Protein AF-A0A6G3ME29-F1 (afdb_monomer_lite)

Structure (mmCIF, N/CA/C/O backbone):
data_AF-A0A6G3ME29-F1
#
_entry.id   AF-A0A6G3ME29-F1
#
loop_
_atom_site.group_PDB
_atom_site.id
_atom_site.type_symbol
_atom_site.label_atom_id
_atom_site.label_alt_id
_atom_site.label_comp_id
_atom_site.label_asym_id
_atom_site.label_entity_id
_atom_site.label_seq_id
_atom_site.pdbx_PDB_ins_code
_atom_site.Cartn_x
_atom_site.Cartn_y
_atom_site.Cartn_z
_atom_site.occupancy
_atom_site.B_iso_or_equiv
_atom_site.auth_seq_id
_atom_site.auth_comp_id
_atom_site.auth_asym_id
_atom_site.auth_atom_id
_atom_site.pdbx_PDB_model_num
ATOM 1 N N . MET A 1 1 ? -20.959 -15.772 4.592 1.00 49.22 1 MET A N 1
ATOM 2 C CA . MET A 1 1 ? -20.150 -15.735 5.838 1.00 49.22 1 MET A CA 1
ATOM 3 C C . MET A 1 1 ? -20.611 -16.891 6.716 1.00 49.22 1 MET A C 1
ATOM 5 O O . MET A 1 1 ? -21.810 -17.106 6.784 1.00 49.22 1 MET A O 1
ATOM 9 N N . THR A 1 2 ? -19.705 -17.669 7.314 1.00 49.19 2 THR A N 1
ATOM 10 C CA . THR A 1 2 ? -20.053 -18.781 8.225 1.00 49.19 2 THR A CA 1
ATOM 11 C C . THR A 1 2 ? -20.664 -18.259 9.533 1.00 49.19 2 THR A C 1
ATOM 13 O O . THR A 1 2 ? -20.376 -17.127 9.931 1.00 49.19 2 THR A O 1
ATOM 16 N N . GLY A 1 3 ? -21.471 -19.075 10.226 1.00 54.84 3 GLY A N 1
ATOM 17 C CA . GLY A 1 3 ? -22.147 -18.691 11.479 1.00 54.84 3 GLY A CA 1
ATOM 18 C C . GLY A 1 3 ? -21.203 -18.168 12.574 1.00 54.84 3 GLY A C 1
ATOM 19 O O . GLY A 1 3 ? -21.504 -17.166 13.216 1.00 54.84 3 GLY A O 1
ATOM 20 N N . SER A 1 4 ? -19.996 -18.733 12.690 1.00 62.75 4 SER A N 1
ATOM 21 C CA . SER A 1 4 ? -18.985 -18.303 13.672 1.00 62.75 4 SER A CA 1
ATOM 22 C C . SER A 1 4 ? -18.437 -16.889 13.437 1.00 62.75 4 SER A C 1
ATOM 24 O O . SER A 1 4 ? -18.085 -16.185 14.383 1.00 62.75 4 SER A O 1
ATOM 26 N N . LYS A 1 5 ? -18.380 -16.437 12.176 1.00 62.84 5 LYS A N 1
ATOM 27 C CA . LYS A 1 5 ? -17.872 -15.103 11.813 1.00 62.84 5 LYS A CA 1
ATOM 28 C C . LYS A 1 5 ? -18.912 -14.007 12.060 1.00 62.84 5 LYS A C 1
ATOM 30 O O . LYS A 1 5 ? -18.551 -12.850 12.242 1.00 62.84 5 LYS A O 1
ATOM 35 N N . LEU A 1 6 ? -20.197 -14.361 12.065 1.00 63.50 6 LEU A N 1
ATOM 36 C CA . LEU A 1 6 ? -21.293 -13.461 12.433 1.00 63.50 6 LEU A CA 1
ATOM 37 C C . LEU A 1 6 ? -21.358 -13.263 13.951 1.00 63.50 6 LEU A C 1
ATOM 39 O O . LEU A 1 6 ? -21.466 -12.127 14.413 1.00 63.50 6 LEU A O 1
ATOM 43 N N . GLU A 1 7 ? -21.196 -14.335 14.729 1.00 72.69 7 GLU A N 1
ATOM 44 C CA . GLU A 1 7 ? -21.148 -14.253 16.195 1.00 72.69 7 GLU A CA 1
ATOM 45 C C . GLU A 1 7 ? -20.002 -13.368 16.692 1.00 72.69 7 GLU A C 1
ATOM 47 O O . GLU A 1 7 ? -20.200 -12.544 17.586 1.00 72.69 7 GLU A O 1
ATOM 52 N N . SER A 1 8 ? -18.826 -13.447 16.059 1.00 76.50 8 SER A N 1
ATOM 53 C CA . SER A 1 8 ? -17.674 -12.619 16.434 1.00 76.50 8 SER A CA 1
ATOM 54 C C . SER A 1 8 ? -17.859 -11.120 16.182 1.00 76.50 8 SER A C 1
ATOM 56 O O . SER A 1 8 ? -17.037 -10.338 16.655 1.00 76.50 8 SER A O 1
ATOM 58 N N . LEU A 1 9 ? -18.888 -10.720 15.425 1.00 83.50 9 LEU A N 1
ATOM 59 C CA . LEU A 1 9 ? -19.208 -9.323 15.107 1.00 83.50 9 LEU A CA 1
ATOM 60 C C . LEU A 1 9 ? -20.378 -8.772 15.933 1.00 83.50 9 LEU A C 1
ATOM 62 O O . LEU A 1 9 ? -20.585 -7.557 15.971 1.00 83.50 9 LEU A O 1
ATOM 66 N N . LYS A 1 10 ? -21.134 -9.650 16.602 1.00 85.94 10 LYS A N 1
ATOM 67 C CA . LYS A 1 10 ? -22.372 -9.315 17.314 1.00 85.94 10 LYS A CA 1
ATOM 68 C C . LYS A 1 10 ? -22.234 -8.129 18.283 1.00 85.94 10 LYS A C 1
ATOM 70 O O . LYS A 1 10 ? -23.066 -7.229 18.183 1.00 85.94 10 LYS A O 1
ATOM 75 N N . PRO A 1 11 ? -21.197 -8.039 19.148 1.00 90.62 11 PRO A N 1
ATOM 76 C CA . PRO A 1 11 ? -21.087 -6.926 20.096 1.00 90.62 11 PRO A CA 1
ATOM 77 C C . PRO A 1 11 ? -21.041 -5.561 19.405 1.00 90.62 11 PRO A C 1
ATOM 79 O O . PRO A 1 11 ? -21.716 -4.621 19.819 1.00 90.62 11 PRO A O 1
ATOM 82 N N . LEU A 1 12 ? -20.261 -5.456 18.326 1.00 88.06 12 LEU A N 1
ATOM 83 C CA . LEU A 1 12 ? -20.126 -4.213 17.579 1.00 88.06 12 LEU A CA 1
ATOM 84 C C . LEU A 1 12 ? -21.411 -3.871 16.823 1.00 88.06 12 LEU A C 1
ATOM 86 O O . LEU A 1 12 ? -21.842 -2.719 16.857 1.00 88.06 12 LEU A O 1
ATOM 90 N N . TRP A 1 13 ? -22.055 -4.861 16.203 1.00 84.56 13 TRP A N 1
ATOM 91 C CA . TRP A 1 13 ? -23.316 -4.631 15.502 1.00 84.56 13 TRP A CA 1
ATOM 92 C C . TRP A 1 13 ? -24.418 -4.122 16.421 1.00 84.56 13 TRP A C 1
ATOM 94 O O . TRP A 1 13 ? -25.095 -3.154 16.081 1.00 84.56 13 TRP A O 1
ATOM 104 N N . GLU A 1 14 ? -24.565 -4.712 17.603 1.00 88.00 14 GLU A N 1
ATOM 105 C CA . GLU A 1 14 ? -25.545 -4.253 18.586 1.00 88.00 14 GLU A CA 1
ATOM 106 C C . GLU A 1 14 ? -25.271 -2.818 19.047 1.00 88.00 14 GLU A C 1
ATOM 108 O O . GLU A 1 14 ? -26.210 -2.032 19.181 1.00 88.00 14 GLU A O 1
ATOM 113 N N . ALA A 1 15 ? -24.002 -2.453 19.257 1.00 89.44 15 ALA A N 1
ATOM 114 C CA . ALA A 1 15 ? -23.626 -1.100 19.663 1.00 89.44 15 ALA A CA 1
ATOM 115 C C . ALA A 1 15 ? -23.944 -0.059 18.580 1.00 89.44 15 ALA A C 1
ATOM 117 O O . ALA A 1 15 ? -24.503 0.996 18.880 1.00 89.44 15 ALA A O 1
ATOM 118 N N . ILE A 1 16 ? -23.643 -0.376 17.320 1.00 84.75 16 ILE A N 1
ATOM 119 C CA . ILE A 1 16 ? -23.951 0.476 16.166 1.00 84.75 16 ILE A CA 1
ATOM 120 C C . ILE A 1 16 ? -25.463 0.635 15.992 1.00 84.75 16 ILE A C 1
ATOM 122 O O . ILE A 1 16 ? -25.945 1.756 15.850 1.00 84.75 16 ILE A O 1
ATOM 126 N N . LEU A 1 17 ? -26.219 -0.469 16.021 1.00 83.62 17 LEU A N 1
ATOM 127 C CA . LEU A 1 17 ? -27.679 -0.464 15.861 1.00 83.62 17 LEU A CA 1
ATOM 128 C C . LEU A 1 17 ? -28.366 0.388 16.930 1.00 83.62 17 LEU A C 1
ATOM 130 O O . LEU A 1 17 ? -29.290 1.143 16.634 1.00 83.62 17 LEU A O 1
ATOM 134 N N . LYS A 1 18 ? -27.875 0.302 18.168 1.00 88.12 18 LYS A N 1
ATOM 135 C CA . LYS A 1 18 ? -28.336 1.115 19.300 1.00 88.12 18 LYS A CA 1
ATOM 136 C C . LYS A 1 18 ? -27.797 2.549 19.277 1.00 88.12 18 LYS A C 1
ATOM 138 O O . LYS A 1 18 ? -28.093 3.307 20.195 1.00 88.12 18 LYS A O 1
ATOM 143 N N . LYS A 1 19 ? -27.012 2.924 18.259 1.00 86.06 19 LYS A N 1
ATOM 144 C CA . LYS A 1 19 ? -26.360 4.234 18.115 1.00 86.06 19 LYS A CA 1
ATOM 145 C C . LYS A 1 19 ? -25.555 4.633 19.354 1.00 86.06 19 LYS A C 1
ATOM 147 O O . LYS A 1 19 ? -25.536 5.801 19.735 1.00 86.06 19 LYS A O 1
ATOM 152 N N . ILE A 1 20 ? -24.899 3.662 19.994 1.00 88.50 20 ILE A N 1
ATOM 153 C CA . ILE A 1 20 ? -24.067 3.924 21.169 1.00 88.50 20 ILE A CA 1
ATOM 154 C C . ILE A 1 20 ? -22.871 4.777 20.718 1.00 88.50 20 ILE A C 1
ATOM 156 O O . ILE A 1 20 ? -22.108 4.328 19.852 1.00 88.50 20 ILE A O 1
ATOM 160 N N . PRO A 1 21 ? -22.675 5.981 21.288 1.00 88.38 21 PRO A N 1
ATOM 161 C CA . PRO A 1 21 ? -21.515 6.818 21.003 1.00 88.38 21 PRO A CA 1
ATOM 162 C C . PRO A 1 21 ? -20.199 6.062 21.212 1.00 88.38 21 PRO A C 1
ATOM 164 O O . PRO A 1 21 ? -20.079 5.280 22.155 1.00 88.38 21 PRO A O 1
ATOM 167 N N . PHE A 1 22 ? -19.189 6.325 20.372 1.00 89.81 22 PHE A N 1
ATOM 168 C CA . PHE A 1 22 ? -17.900 5.619 20.422 1.00 89.81 22 PHE A CA 1
ATOM 169 C C .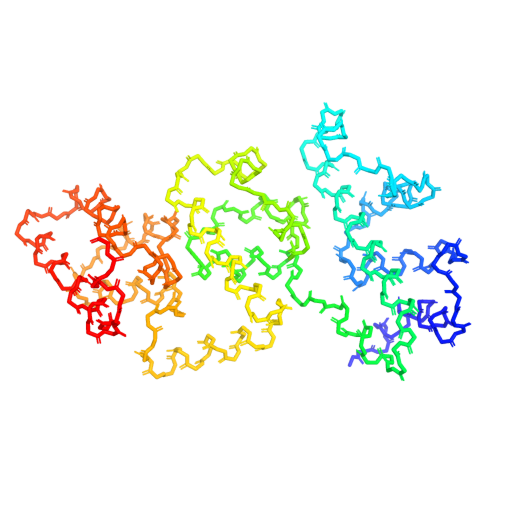 PHE A 1 22 ? -17.287 5.598 21.830 1.00 89.81 22 PHE A C 1
ATOM 171 O O . PHE A 1 22 ? -16.866 4.551 22.299 1.00 89.81 22 PHE A O 1
ATOM 178 N N . ASN A 1 23 ? -17.302 6.729 22.543 1.00 89.44 23 ASN A N 1
ATOM 179 C CA . ASN A 1 23 ? -16.751 6.857 23.898 1.00 89.44 23 ASN A CA 1
ATOM 180 C C . ASN A 1 23 ? -17.514 6.065 24.978 1.00 89.44 23 ASN A C 1
ATOM 182 O O . ASN A 1 23 ? -17.024 5.959 26.100 1.00 89.44 23 ASN A O 1
ATOM 186 N N . GLN A 1 24 ? -18.692 5.531 24.660 1.00 91.44 24 GLN A N 1
ATOM 187 C CA . GLN A 1 24 ? -19.518 4.708 25.546 1.00 91.44 24 GLN A CA 1
ATOM 188 C C . GLN A 1 24 ? -19.454 3.216 25.190 1.00 91.44 24 GLN A C 1
ATOM 190 O O . GLN A 1 24 ? -20.138 2.400 25.808 1.00 91.44 24 GLN A O 1
ATOM 195 N N . TRP A 1 25 ? -18.645 2.829 24.201 1.00 93.31 25 TRP A N 1
ATOM 196 C CA . TRP A 1 25 ? -18.451 1.425 23.862 1.00 93.31 25 TRP A CA 1
ATOM 197 C C . TRP A 1 25 ? -17.809 0.656 25.020 1.00 93.31 25 TRP A C 1
ATOM 199 O O . TRP A 1 25 ? -16.926 1.146 25.726 1.00 93.31 25 TRP A O 1
ATOM 209 N N . THR A 1 26 ? -18.249 -0.586 25.207 1.00 94.88 26 THR A N 1
ATOM 210 C CA . THR A 1 26 ? -17.652 -1.501 26.183 1.00 94.88 26 THR A CA 1
ATOM 211 C C . THR A 1 26 ? -16.337 -2.079 25.646 1.00 94.88 26 THR A C 1
ATOM 213 O O . THR A 1 26 ? -16.075 -2.066 24.441 1.00 94.88 26 THR A O 1
ATOM 216 N N . ASN A 1 27 ? -15.509 -2.667 26.521 1.00 93.94 27 ASN A N 1
ATOM 217 C CA . ASN A 1 27 ? -14.278 -3.347 26.087 1.00 93.94 27 ASN A CA 1
ATOM 218 C C . ASN A 1 27 ? -14.556 -4.438 25.037 1.00 93.94 27 ASN A C 1
ATOM 220 O O . ASN A 1 27 ? -13.773 -4.584 24.103 1.00 93.94 27 ASN A O 1
ATOM 224 N N . SER A 1 28 ? -15.663 -5.183 25.154 1.00 94.50 28 SER A N 1
ATOM 225 C CA . SER A 1 28 ? -16.014 -6.221 24.177 1.00 94.50 28 SER A CA 1
ATOM 226 C C . SER A 1 28 ? -16.298 -5.637 22.792 1.00 94.50 28 SER A C 1
ATOM 228 O O . SER A 1 28 ? -15.868 -6.208 21.791 1.00 94.50 28 SER A O 1
ATOM 230 N N . VAL A 1 29 ? -16.947 -4.472 22.728 1.00 93.94 29 VAL A N 1
ATOM 231 C CA . VAL A 1 29 ? -17.202 -3.744 21.479 1.00 93.94 29 VAL A CA 1
ATOM 232 C C . VAL A 1 29 ? -15.894 -3.233 20.871 1.00 93.94 29 VAL A C 1
ATOM 234 O O . VAL A 1 29 ? -15.636 -3.491 19.695 1.00 93.94 29 VAL A O 1
ATOM 237 N N . TYR A 1 30 ? -15.026 -2.590 21.662 1.00 94.25 30 TYR A N 1
ATOM 238 C CA . TYR A 1 30 ? -13.721 -2.127 21.172 1.00 94.25 30 TYR A CA 1
ATOM 239 C C . TYR A 1 30 ? -12.853 -3.277 20.652 1.00 94.25 30 TYR A C 1
ATOM 241 O O . TYR A 1 30 ? -12.287 -3.173 19.567 1.00 94.25 30 TYR A O 1
ATOM 249 N N . ILE A 1 31 ? -12.763 -4.388 21.390 1.00 94.44 31 ILE A N 1
ATOM 250 C CA . ILE A 1 31 ? -11.991 -5.570 20.976 1.00 94.44 31 ILE A CA 1
ATOM 251 C C . ILE A 1 31 ? -12.554 -6.142 19.673 1.00 94.44 31 ILE A C 1
ATOM 253 O O . ILE A 1 31 ? -11.793 -6.440 18.753 1.00 94.44 31 ILE A O 1
ATOM 257 N N . CYS A 1 32 ? -13.880 -6.259 19.572 1.00 92.19 32 CYS A N 1
ATOM 258 C CA . CYS A 1 32 ? -14.555 -6.718 18.362 1.00 92.19 32 CYS A CA 1
ATOM 259 C C . CYS A 1 32 ? -14.212 -5.833 17.153 1.00 92.19 32 CYS A C 1
ATOM 261 O O . CYS A 1 32 ? -13.873 -6.352 16.087 1.00 92.19 32 CYS A O 1
ATOM 263 N N . TRP A 1 33 ? -14.251 -4.511 17.318 1.00 91.31 33 TRP A N 1
ATOM 264 C CA . TRP A 1 33 ? -13.897 -3.548 16.277 1.00 91.31 33 TRP A CA 1
ATOM 265 C C . TRP A 1 33 ? -12.421 -3.640 15.862 1.00 91.31 33 TRP A C 1
ATOM 267 O O . TRP A 1 33 ? -12.118 -3.840 14.683 1.00 91.31 33 TRP A O 1
ATOM 277 N N . LEU A 1 34 ? -11.498 -3.573 16.826 1.00 92.81 34 LEU A N 1
ATOM 278 C CA . LEU A 1 34 ? -10.053 -3.630 16.579 1.00 92.81 34 LEU A CA 1
ATOM 279 C C . LEU A 1 34 ? -9.643 -4.928 15.874 1.00 92.81 34 LEU A C 1
ATOM 281 O O . LEU A 1 34 ? -8.862 -4.903 14.922 1.00 92.81 34 LEU A O 1
ATOM 285 N N . LYS A 1 35 ? -10.199 -6.062 16.305 1.00 91.69 35 LYS A N 1
ATOM 286 C CA . LYS A 1 35 ? -9.881 -7.375 15.738 1.00 91.69 35 LYS A CA 1
ATOM 287 C C . LYS A 1 35 ? -10.438 -7.546 14.328 1.00 91.69 35 LYS A C 1
ATOM 289 O O . LYS A 1 35 ? -9.721 -8.002 13.447 1.00 91.69 35 LYS A O 1
ATOM 294 N N . ASN A 1 36 ? -11.711 -7.222 14.112 1.00 86.62 36 ASN A N 1
ATOM 295 C CA . ASN A 1 36 ? -12.396 -7.623 12.881 1.00 86.62 36 ASN A CA 1
ATOM 296 C C . ASN A 1 36 ? -12.372 -6.561 11.776 1.00 86.62 36 ASN A C 1
ATOM 298 O O . ASN A 1 36 ? -12.449 -6.924 10.606 1.00 86.62 36 ASN A O 1
ATOM 302 N N . PHE A 1 37 ? -12.267 -5.278 12.127 1.00 85.31 37 PHE A N 1
ATOM 303 C CA . PHE A 1 37 ? -12.311 -4.178 11.156 1.00 85.31 37 PHE A CA 1
ATOM 304 C C . PHE A 1 37 ? -10.947 -3.522 10.970 1.00 85.31 37 PHE A C 1
ATOM 306 O O . PHE A 1 37 ? -10.561 -3.188 9.856 1.00 85.31 37 PHE A O 1
ATOM 313 N N . ILE A 1 38 ? -10.181 -3.365 12.051 1.00 90.00 38 ILE A N 1
ATOM 314 C CA . ILE A 1 38 ? -8.828 -2.786 11.978 1.00 90.00 38 ILE A CA 1
ATOM 315 C C . ILE A 1 38 ? -7.769 -3.864 11.690 1.00 90.00 38 ILE A C 1
ATOM 317 O O . ILE A 1 38 ? -6.671 -3.560 11.203 1.00 90.00 38 ILE A O 1
ATOM 321 N N . LEU A 1 39 ? -8.143 -5.129 11.920 1.00 91.81 39 LEU A N 1
ATOM 322 C CA . LEU A 1 39 ? -7.314 -6.321 11.762 1.00 91.81 39 LEU A CA 1
ATOM 323 C C . LEU A 1 39 ? -6.068 -6.268 12.645 1.00 91.81 39 LEU A C 1
ATOM 325 O O . LEU A 1 39 ? -4.962 -6.567 12.200 1.00 91.81 39 LEU A O 1
ATOM 329 N N . PHE A 1 40 ? -6.230 -5.840 13.896 1.00 93.25 40 PHE A N 1
ATOM 330 C CA . PHE A 1 40 ? -5.151 -5.949 14.866 1.00 93.25 40 PHE A CA 1
ATOM 331 C C . PHE A 1 40 ? -4.982 -7.381 15.358 1.00 93.25 40 PHE A C 1
ATOM 333 O O . PHE A 1 40 ? -5.973 -8.027 15.718 1.00 93.25 40 PHE A O 1
ATOM 340 N N . PRO A 1 41 ? -3.732 -7.871 15.404 1.00 94.00 41 PRO A N 1
ATOM 341 C CA . PRO A 1 41 ? -3.455 -9.161 15.993 1.00 94.00 41 PRO A CA 1
ATOM 342 C C . PRO A 1 41 ? -3.625 -9.074 17.524 1.00 94.00 41 PRO A C 1
ATOM 344 O O . PRO A 1 41 ? -3.492 -7.980 18.094 1.00 94.00 41 PRO A O 1
ATOM 347 N N . PRO A 1 42 ? -3.960 -10.187 18.205 1.00 94.69 42 PRO A N 1
ATOM 348 C CA . PRO A 1 42 ? -4.324 -10.185 19.624 1.00 94.69 42 PRO A CA 1
ATOM 349 C C . PRO A 1 42 ? -3.306 -9.500 20.539 1.00 94.69 42 PRO A C 1
ATOM 351 O O . PRO A 1 42 ? -3.698 -8.812 21.478 1.00 94.69 42 PRO A O 1
ATOM 354 N N . GLU A 1 43 ? -2.017 -9.628 20.240 1.00 94.12 43 GLU A N 1
ATOM 355 C CA . GLU A 1 43 ? -0.915 -9.056 21.010 1.00 94.12 43 GLU A CA 1
ATOM 356 C C . GLU A 1 43 ? -0.831 -7.521 20.950 1.00 94.12 43 GLU A C 1
ATOM 358 O O . GLU A 1 43 ? -0.232 -6.916 21.832 1.00 94.12 43 GLU A O 1
ATOM 363 N N . VAL A 1 44 ? -1.449 -6.874 19.955 1.00 94.19 44 VAL A N 1
ATOM 364 C CA . VAL A 1 44 ? -1.472 -5.401 19.810 1.00 94.19 44 VAL A CA 1
ATOM 365 C C . VAL A 1 44 ? -2.736 -4.784 20.428 1.00 94.19 44 VAL A C 1
ATOM 367 O O . VAL A 1 44 ? -2.776 -3.589 20.722 1.00 94.19 44 VAL A O 1
ATOM 370 N N . ILE A 1 45 ? -3.786 -5.583 20.651 1.00 95.62 45 ILE A N 1
ATOM 371 C CA . ILE A 1 45 ? -5.082 -5.097 21.150 1.00 95.62 45 ILE A CA 1
ATOM 372 C C . ILE A 1 45 ? -4.982 -4.410 22.528 1.00 95.62 45 ILE A C 1
ATOM 374 O O . ILE A 1 45 ? -5.599 -3.352 22.672 1.00 95.62 45 ILE A O 1
ATOM 378 N N . PRO A 1 46 ? -4.241 -4.925 23.532 1.00 94.62 46 PRO A N 1
ATOM 379 C CA . PRO A 1 46 ? -4.128 -4.264 24.835 1.00 94.62 46 PRO A CA 1
ATOM 380 C C . PRO A 1 46 ? -3.600 -2.826 24.743 1.00 94.62 46 PRO A C 1
ATOM 382 O O . PRO A 1 46 ? -4.235 -1.909 25.268 1.00 94.62 46 PRO A O 1
ATOM 385 N N . ASP A 1 47 ? -2.516 -2.613 23.992 1.00 89.88 47 ASP A N 1
ATOM 386 C CA . ASP A 1 47 ? -1.926 -1.287 23.767 1.00 89.88 47 ASP A CA 1
ATOM 387 C C . ASP A 1 47 ? -2.903 -0.358 23.031 1.00 89.88 47 ASP A C 1
ATOM 389 O O . ASP A 1 47 ? -3.036 0.824 23.358 1.00 89.88 47 ASP A O 1
ATOM 393 N N . ALA A 1 48 ? -3.632 -0.889 22.045 1.00 92.12 48 ALA A N 1
ATOM 394 C CA . ALA A 1 48 ? -4.650 -0.134 21.323 1.00 92.12 48 ALA A CA 1
ATOM 395 C C . ALA A 1 48 ? -5.798 0.316 22.242 1.00 92.12 48 ALA A C 1
ATOM 397 O O . ALA A 1 48 ? -6.247 1.461 22.154 1.00 92.12 48 ALA A O 1
ATOM 398 N N . LEU A 1 49 ? -6.250 -0.548 23.156 1.00 93.50 49 LEU A N 1
ATOM 399 C CA . LEU A 1 49 ? -7.266 -0.201 24.151 1.00 93.50 49 LEU A CA 1
ATOM 400 C C . LEU A 1 49 ? -6.772 0.871 25.123 1.00 93.50 49 LEU A C 1
ATOM 402 O O . LEU A 1 49 ? -7.546 1.758 25.483 1.00 93.50 49 LEU A O 1
ATOM 406 N N . GLU A 1 50 ? -5.508 0.819 25.544 1.00 89.56 50 GLU A N 1
ATOM 407 C CA . GLU A 1 50 ? -4.914 1.856 26.393 1.00 89.56 50 GLU A CA 1
ATOM 408 C C . GLU A 1 50 ? -4.918 3.220 25.685 1.00 89.56 50 GLU A C 1
ATOM 410 O O . GLU A 1 50 ? -5.323 4.226 26.272 1.00 89.56 50 GLU A O 1
ATOM 415 N N . ILE A 1 51 ? -4.555 3.259 24.399 1.00 88.31 51 ILE A N 1
ATOM 416 C CA . ILE A 1 51 ? -4.590 4.483 23.581 1.00 88.31 51 ILE A CA 1
ATOM 417 C C . ILE A 1 51 ? -6.016 5.041 23.480 1.00 88.31 51 ILE A C 1
ATOM 419 O O . ILE A 1 51 ? -6.215 6.249 23.636 1.00 88.31 51 ILE A O 1
ATOM 423 N N . ILE A 1 52 ? -7.010 4.177 23.247 1.00 89.94 52 ILE A N 1
ATOM 424 C CA . ILE A 1 52 ? -8.424 4.575 23.175 1.00 89.94 52 ILE A CA 1
ATOM 425 C C . ILE A 1 52 ? -8.887 5.153 24.518 1.00 89.94 52 ILE A C 1
ATOM 427 O O . ILE A 1 52 ? -9.443 6.249 24.549 1.00 89.94 52 ILE A O 1
ATOM 431 N N . LYS A 1 53 ? -8.617 4.461 25.633 1.00 86.12 53 LYS A N 1
ATOM 432 C CA . LYS A 1 53 ? -9.040 4.872 26.985 1.00 86.12 53 LYS A CA 1
ATOM 433 C C . LYS A 1 53 ? -8.393 6.174 27.439 1.00 86.12 53 LYS A C 1
ATOM 435 O O . LYS A 1 53 ? -9.047 7.001 28.063 1.00 86.12 53 LYS A O 1
ATOM 440 N N . THR A 1 54 ? -7.117 6.366 27.117 1.00 79.44 54 THR A N 1
ATOM 441 C CA . THR A 1 54 ? -6.367 7.572 27.496 1.00 79.44 54 THR A CA 1
ATOM 442 C C . THR A 1 54 ? -6.626 8.760 26.564 1.00 79.44 54 THR A C 1
ATOM 444 O O . THR A 1 54 ? -6.040 9.821 26.771 1.00 79.44 54 THR A O 1
ATOM 447 N N . MET A 1 55 ? -7.498 8.592 25.554 1.00 63.38 55 MET A N 1
ATOM 448 C CA . MET A 1 55 ? -7.988 9.596 24.597 1.00 63.38 55 MET A CA 1
ATOM 449 C C . MET A 1 55 ? -6.986 10.711 24.274 1.00 63.38 55 MET A C 1
ATOM 451 O O . MET A 1 55 ? -7.278 11.904 24.349 1.00 63.38 55 MET A O 1
ATOM 455 N N . LYS A 1 56 ? -5.800 10.312 23.812 1.00 61.91 56 LYS A N 1
ATOM 456 C CA . LYS A 1 56 ? -4.823 11.242 23.238 1.00 61.91 56 LYS A CA 1
ATOM 457 C C . LYS A 1 56 ? -5.055 11.527 21.753 1.00 61.91 56 LYS A C 1
ATOM 459 O O . LYS A 1 56 ? -4.193 12.142 21.153 1.00 61.91 56 LYS A O 1
ATOM 464 N N . TYR A 1 57 ? -6.163 11.120 21.119 1.00 65.38 57 TYR A N 1
ATOM 465 C CA . TYR A 1 57 ? -6.302 11.295 19.660 1.00 65.38 57 TYR A CA 1
ATOM 466 C C . TYR A 1 57 ? -6.479 12.765 19.234 1.00 65.38 57 TYR A C 1
ATOM 468 O O . TYR A 1 57 ? -5.902 13.168 18.229 1.00 65.38 57 TYR A O 1
ATOM 476 N N . LYS A 1 58 ? -7.197 13.598 20.012 1.00 59.69 58 LYS A N 1
ATOM 477 C CA . LYS A 1 58 ? -7.340 15.045 19.726 1.00 59.69 58 LYS A CA 1
ATOM 478 C C . LYS A 1 58 ? -6.035 15.826 19.917 1.00 59.69 58 LYS A C 1
ATOM 480 O O . LYS A 1 58 ? -5.852 16.873 19.312 1.00 59.69 58 LYS A O 1
ATOM 485 N N . SER A 1 59 ? -5.140 15.322 20.764 1.00 61.34 59 SER A N 1
ATOM 486 C CA . SER A 1 59 ? -3.846 15.931 21.089 1.00 61.34 59 SER A CA 1
ATOM 487 C C . SER A 1 59 ? -2.657 15.139 20.534 1.00 61.34 59 SER A C 1
ATOM 489 O O . SER A 1 59 ? -1.509 15.435 20.880 1.00 61.34 59 SER A O 1
ATOM 491 N N . PHE A 1 60 ? -2.904 14.139 19.675 1.00 63.06 60 PHE A N 1
ATOM 492 C CA . PHE A 1 60 ? -1.854 13.257 19.183 1.00 63.06 60 PHE A CA 1
ATOM 493 C C . PHE A 1 60 ? -0.948 14.027 18.240 1.00 63.06 60 PHE A C 1
ATOM 495 O O . PHE A 1 60 ? -1.295 14.342 17.103 1.00 63.06 60 PHE A O 1
ATOM 502 N N . ASN A 1 61 ? 0.250 14.321 18.721 1.00 66.06 61 ASN A N 1
ATOM 503 C CA . ASN A 1 61 ? 1.279 14.925 17.909 1.00 66.06 61 ASN A CA 1
ATOM 504 C C . ASN A 1 61 ? 2.221 13.822 17.431 1.00 66.06 61 ASN A C 1
ATOM 506 O O . ASN A 1 61 ? 3.042 13.338 18.216 1.00 66.06 61 ASN A O 1
ATOM 510 N N . MET A 1 62 ? 2.123 13.477 16.140 1.00 63.91 62 MET A N 1
ATOM 511 C CA . MET A 1 62 ? 3.009 12.500 15.502 1.00 63.91 62 MET A CA 1
ATOM 512 C C . MET A 1 62 ? 4.475 12.779 15.860 1.00 63.91 62 MET A C 1
ATOM 514 O O . MET A 1 62 ? 5.130 11.955 16.481 1.00 63.91 62 MET A O 1
ATOM 518 N N . LYS A 1 63 ? 4.991 13.986 15.616 1.00 65.81 63 LYS A N 1
ATOM 519 C CA . LYS A 1 63 ? 6.411 14.306 15.859 1.00 65.81 63 LYS A CA 1
ATOM 520 C C . LYS A 1 63 ? 6.870 14.086 17.312 1.00 65.81 63 LYS A C 1
ATOM 522 O O . LYS A 1 63 ? 8.046 13.793 17.528 1.00 65.81 63 LYS A O 1
ATOM 527 N N . LYS A 1 64 ? 5.987 14.232 18.308 1.00 67.06 64 LYS A N 1
ATOM 528 C CA . LYS A 1 64 ? 6.312 14.024 19.734 1.00 67.06 64 LYS A CA 1
ATOM 529 C C . LYS A 1 64 ? 6.239 12.553 20.144 1.00 67.06 64 LYS A C 1
ATOM 531 O O . LYS A 1 64 ? 7.155 12.060 20.802 1.00 67.06 64 LYS A O 1
ATOM 536 N N . GLU A 1 65 ? 5.177 11.852 19.764 1.00 63.44 65 GLU A N 1
ATOM 537 C CA . GLU A 1 65 ? 4.965 10.445 20.136 1.00 63.44 65 GLU A CA 1
ATOM 538 C C . GLU A 1 65 ? 5.912 9.507 19.361 1.00 63.44 65 GLU A C 1
ATOM 540 O O . GLU A 1 65 ? 6.402 8.512 19.902 1.00 63.44 65 GLU A O 1
ATOM 545 N N . PHE A 1 66 ? 6.310 9.905 18.147 1.00 64.62 66 PHE A N 1
ATOM 546 C CA . PHE A 1 66 ? 7.316 9.221 17.332 1.00 64.62 66 PHE A CA 1
ATOM 547 C C . PHE A 1 66 ? 8.764 9.333 17.847 1.00 64.62 66 PHE A C 1
ATOM 549 O O . PHE A 1 66 ? 9.680 8.765 17.260 1.00 64.62 66 PHE A O 1
ATOM 556 N N . LYS A 1 67 ? 9.024 10.036 18.952 1.00 63.56 67 LYS A N 1
ATOM 557 C CA . LYS A 1 67 ? 10.367 10.055 19.563 1.00 63.56 67 LYS A CA 1
ATOM 558 C C . LYS A 1 67 ? 10.515 9.109 20.754 1.00 63.56 67 LYS A C 1
ATOM 560 O O . LYS A 1 67 ? 11.639 8.798 21.125 1.00 63.56 67 LYS A O 1
ATOM 565 N N . LYS A 1 68 ? 9.413 8.653 21.360 1.00 69.81 68 LYS A N 1
ATOM 566 C CA . LYS A 1 68 ? 9.436 7.968 22.669 1.00 69.81 68 LYS A CA 1
ATOM 567 C C . LYS A 1 68 ? 9.300 6.445 22.606 1.00 69.81 68 LYS A C 1
ATOM 569 O O . LYS A 1 68 ? 9.659 5.765 23.558 1.00 69.81 68 LYS A O 1
ATOM 574 N N . ARG A 1 69 ? 8.755 5.903 21.515 1.00 75.69 69 ARG A N 1
ATOM 575 C CA . ARG A 1 69 ? 8.474 4.462 21.346 1.00 75.69 69 ARG A CA 1
ATOM 576 C C . ARG A 1 69 ? 9.410 3.825 20.310 1.00 75.69 69 ARG A C 1
ATOM 578 O O . ARG A 1 69 ? 10.108 4.538 19.602 1.00 75.69 69 ARG A O 1
ATOM 585 N N . LYS A 1 70 ? 9.414 2.496 20.158 1.00 85.00 70 LYS A N 1
ATOM 586 C CA . LYS A 1 70 ? 10.030 1.843 18.980 1.00 85.00 70 LYS A CA 1
ATOM 587 C C . LYS A 1 70 ? 9.239 2.199 17.712 1.00 85.00 70 LYS A C 1
ATOM 589 O O . LYS A 1 70 ? 8.020 2.308 17.794 1.00 85.00 70 LYS A O 1
ATOM 594 N N . LYS A 1 71 ? 9.897 2.311 16.546 1.00 84.69 71 LYS A N 1
ATOM 595 C CA . LYS A 1 71 ? 9.258 2.691 15.260 1.00 84.69 71 LYS A CA 1
ATOM 596 C C . LYS A 1 71 ? 7.972 1.911 14.962 1.00 84.69 71 LYS A C 1
ATOM 598 O O . LYS A 1 71 ? 6.948 2.520 14.674 1.00 84.69 71 LYS A O 1
ATOM 603 N N . ARG A 1 72 ? 8.006 0.581 15.120 1.00 88.38 72 ARG A N 1
ATOM 604 C CA . ARG A 1 72 ? 6.832 -0.299 14.985 1.00 88.38 72 ARG A CA 1
ATOM 605 C C . ARG A 1 72 ? 5.653 0.193 15.829 1.00 88.38 72 ARG A C 1
ATOM 607 O O . ARG A 1 72 ? 4.581 0.457 15.301 1.00 88.38 72 ARG A O 1
ATOM 614 N N . ASN A 1 73 ? 5.880 0.393 17.123 1.00 87.00 73 ASN A N 1
ATOM 615 C CA . ASN A 1 73 ? 4.843 0.802 18.068 1.00 87.00 73 ASN A CA 1
ATOM 616 C C . ASN A 1 73 ? 4.306 2.207 17.752 1.00 87.00 73 ASN A C 1
ATOM 618 O O . ASN A 1 73 ? 3.144 2.491 18.028 1.00 87.00 73 ASN A O 1
ATOM 622 N N . GLN A 1 74 ? 5.120 3.093 17.169 1.00 88.06 74 GLN A N 1
ATOM 623 C CA . GLN A 1 74 ? 4.6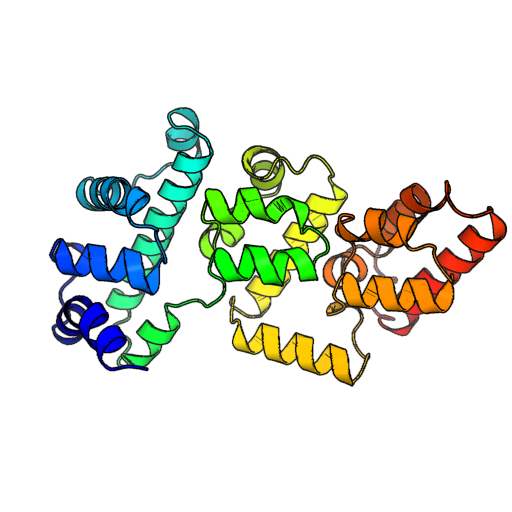82 4.428 16.746 1.00 88.06 74 GLN A CA 1
ATOM 624 C C . GLN A 1 74 ? 3.676 4.343 15.594 1.00 88.06 74 GLN A C 1
ATOM 626 O O . GLN A 1 74 ? 2.607 4.944 15.675 1.00 88.06 74 GLN A O 1
ATOM 631 N N . ILE A 1 75 ? 3.979 3.538 14.571 1.00 91.31 75 ILE A N 1
ATOM 632 C CA . ILE A 1 75 ? 3.081 3.314 13.430 1.00 91.31 75 ILE A CA 1
ATOM 633 C C . ILE A 1 75 ? 1.802 2.593 13.862 1.00 91.31 75 ILE A C 1
ATOM 635 O O . ILE A 1 75 ? 0.707 3.006 13.491 1.00 91.31 75 ILE A O 1
ATOM 639 N N . GLN A 1 76 ? 1.909 1.582 14.723 1.00 91.88 76 GLN A N 1
ATOM 640 C CA . GLN A 1 76 ? 0.735 0.896 15.268 1.00 91.88 76 GLN A CA 1
ATOM 641 C C . GLN A 1 76 ? -0.146 1.843 16.102 1.00 91.88 76 GLN A C 1
ATOM 643 O O . GLN A 1 76 ? -1.370 1.798 15.993 1.00 91.88 76 GLN A O 1
ATOM 648 N N . SER A 1 77 ? 0.462 2.759 16.868 1.00 89.50 77 SER A N 1
ATOM 649 C CA . SER A 1 77 ? -0.274 3.803 17.599 1.00 89.50 77 SER A CA 1
ATOM 650 C C . SER A 1 77 ? -0.994 4.756 16.642 1.00 89.50 77 SER A C 1
ATOM 652 O O . SER A 1 77 ? -2.164 5.072 16.855 1.00 89.50 77 SER A O 1
ATOM 654 N N . LEU A 1 78 ? -0.324 5.177 15.562 1.00 89.31 78 LEU A N 1
ATOM 655 C CA . LEU A 1 78 ? -0.923 6.011 14.520 1.00 89.31 78 LEU A CA 1
ATOM 656 C C . LEU A 1 78 ? -2.130 5.319 13.877 1.00 89.31 78 LEU A C 1
ATOM 658 O O . LEU A 1 78 ? -3.174 5.951 13.724 1.00 89.31 78 LEU A O 1
ATOM 662 N N . LYS A 1 79 ? -2.026 4.022 13.566 1.00 92.44 79 LYS A N 1
ATOM 663 C CA . LYS A 1 79 ? -3.146 3.247 13.021 1.00 92.44 79 LYS A CA 1
ATOM 664 C C . LYS A 1 79 ? -4.375 3.295 13.919 1.00 92.44 79 LYS A C 1
ATOM 666 O O . LYS A 1 79 ? -5.468 3.532 13.415 1.00 92.44 79 LYS A O 1
ATOM 671 N N . VAL A 1 80 ? -4.203 3.112 15.235 1.00 91.31 80 VAL A N 1
ATOM 672 C CA . VAL A 1 80 ? -5.318 3.201 16.199 1.00 91.31 80 VAL A CA 1
ATOM 673 C C . VAL A 1 80 ? -5.991 4.564 16.082 1.00 91.31 80 VAL A C 1
ATOM 675 O O . VAL A 1 80 ? -7.207 4.661 16.007 1.00 91.31 80 VAL A O 1
ATOM 678 N N . ILE A 1 81 ? -5.195 5.625 16.039 1.00 89.88 81 ILE A N 1
ATOM 679 C CA . ILE A 1 81 ? -5.678 7.005 16.103 1.00 89.88 81 ILE A CA 1
ATOM 680 C C . ILE A 1 81 ? -6.415 7.404 14.831 1.00 89.88 81 ILE A C 1
ATOM 682 O O . ILE A 1 81 ? -7.488 8.001 14.910 1.00 89.88 81 ILE A O 1
ATOM 686 N N . LEU A 1 82 ? -5.882 7.028 13.670 1.00 89.38 82 LEU A N 1
ATOM 687 C CA . LEU A 1 82 ? -6.550 7.253 12.392 1.00 89.38 82 LEU A CA 1
ATOM 688 C C . LEU A 1 82 ? -7.835 6.427 12.284 1.00 89.38 82 LEU A C 1
ATOM 690 O O . LEU A 1 82 ? -8.849 6.946 11.829 1.00 89.38 82 LEU A O 1
ATOM 694 N N . ALA A 1 83 ? -7.824 5.182 12.766 1.00 90.00 83 ALA A N 1
ATOM 695 C CA . ALA A 1 83 ? -9.018 4.346 12.827 1.00 90.00 83 ALA A CA 1
ATOM 696 C C . ALA A 1 83 ? -10.097 4.932 13.754 1.00 90.00 83 ALA A C 1
ATOM 698 O O . ALA A 1 83 ? -11.273 4.923 13.402 1.00 90.00 83 ALA A O 1
ATOM 699 N N . VAL A 1 84 ? -9.709 5.465 14.919 1.00 89.75 84 VAL A N 1
ATOM 700 C CA . VAL A 1 84 ? -10.625 6.133 15.860 1.00 89.75 84 VAL A CA 1
ATOM 701 C C . VAL A 1 84 ? -11.238 7.381 15.229 1.00 89.75 84 VAL A C 1
ATOM 703 O O . VAL A 1 84 ? -12.442 7.591 15.345 1.00 89.75 84 VAL A O 1
ATOM 706 N N . LYS A 1 85 ? -10.430 8.199 14.542 1.00 86.56 85 LYS A N 1
ATOM 707 C CA . LYS A 1 85 ? -10.933 9.370 13.817 1.00 86.56 85 LYS A CA 1
ATOM 708 C C . LYS A 1 85 ? -11.973 8.952 12.776 1.00 86.56 85 LYS A C 1
ATOM 710 O O . LYS A 1 85 ? -13.084 9.466 12.790 1.00 86.56 85 LYS A O 1
ATOM 715 N N . GLU A 1 86 ? -11.632 7.966 11.952 1.00 86.12 86 GLU A N 1
ATOM 716 C CA . GLU A 1 86 ? -12.515 7.453 10.907 1.00 86.12 86 GLU A CA 1
ATOM 717 C C . GLU A 1 86 ? -13.845 6.943 11.485 1.00 86.12 86 GLU A C 1
ATOM 719 O O . GLU A 1 86 ? -14.904 7.404 11.067 1.00 86.12 86 GLU A O 1
ATOM 724 N N . ILE A 1 87 ? -13.835 6.058 12.489 1.00 85.69 87 ILE A N 1
ATOM 725 C CA . ILE A 1 87 ? -15.090 5.520 13.045 1.00 85.69 87 ILE A CA 1
ATOM 726 C C . ILE A 1 87 ? -15.953 6.606 13.703 1.00 85.69 87 ILE A C 1
ATOM 728 O O . ILE A 1 87 ? -17.174 6.556 13.580 1.00 85.69 87 ILE A O 1
ATOM 732 N N . ILE A 1 88 ? -15.356 7.603 14.364 1.00 85.62 88 ILE A N 1
ATOM 733 C CA . ILE A 1 88 ? -16.104 8.724 14.953 1.00 85.62 88 ILE A CA 1
ATOM 734 C C . ILE A 1 88 ? -16.766 9.560 13.858 1.00 85.62 88 ILE A C 1
ATOM 736 O O . ILE A 1 88 ? -17.962 9.838 13.962 1.00 85.62 88 ILE A O 1
ATOM 740 N N . ASP A 1 89 ? -16.021 9.915 12.809 1.00 81.94 89 ASP A N 1
ATOM 741 C CA . ASP A 1 89 ? -16.542 10.683 11.674 1.00 81.94 89 ASP A CA 1
ATOM 742 C C . ASP A 1 89 ? -17.708 9.924 11.009 1.00 81.94 89 ASP A C 1
ATOM 744 O O . ASP A 1 89 ? -18.765 10.495 10.737 1.00 81.94 89 ASP A O 1
ATOM 748 N N . HIS A 1 90 ? -17.581 8.604 10.845 1.00 79.00 90 HIS A N 1
ATOM 749 C CA . HIS A 1 90 ? -18.645 7.765 10.290 1.00 79.00 90 HIS A CA 1
ATOM 750 C C . HIS A 1 90 ? -19.885 7.651 11.186 1.00 79.00 90 HIS A C 1
ATOM 752 O O . HIS A 1 90 ? -21.006 7.694 10.675 1.00 79.00 90 HIS A O 1
ATOM 758 N N . LEU A 1 91 ? -19.714 7.518 12.505 1.00 80.62 91 LEU A N 1
ATOM 759 C CA . LEU A 1 91 ? -20.836 7.490 13.451 1.00 80.62 91 LEU A CA 1
ATOM 760 C C . LEU A 1 91 ? -21.555 8.847 13.514 1.00 80.62 91 LEU A C 1
ATOM 762 O O . LEU A 1 91 ? -22.776 8.880 13.655 1.00 80.62 91 LEU A O 1
ATOM 766 N N . ALA A 1 92 ? -20.825 9.959 13.372 1.00 77.50 92 ALA A N 1
ATOM 767 C CA . ALA A 1 92 ? -21.388 11.310 13.377 1.00 77.50 92 ALA A CA 1
ATOM 768 C C . ALA A 1 92 ? -22.249 11.601 12.138 1.00 77.50 92 ALA A C 1
ATOM 770 O O . ALA A 1 92 ? -23.278 12.267 12.245 1.00 77.50 92 ALA A O 1
ATOM 771 N N . LEU A 1 93 ? -21.870 11.064 10.975 1.00 72.50 93 LEU A N 1
ATOM 772 C CA . LEU A 1 93 ? -22.610 11.245 9.722 1.00 72.50 93 LEU A CA 1
ATOM 773 C C . LEU A 1 93 ? -23.967 10.516 9.689 1.00 72.50 93 LEU A C 1
ATOM 775 O O . LEU A 1 93 ? -24.689 10.654 8.704 1.00 72.50 93 LEU A O 1
ATOM 779 N N . ASN A 1 94 ? -24.339 9.762 10.740 1.00 63.19 94 ASN A N 1
ATOM 780 C CA . ASN A 1 94 ? -25.632 9.069 10.861 1.00 63.19 94 ASN A CA 1
ATOM 781 C C . ASN A 1 94 ? -25.999 8.266 9.596 1.00 63.19 94 ASN A C 1
ATOM 783 O O . ASN A 1 94 ? -27.172 8.166 9.229 1.00 63.19 94 ASN A O 1
ATOM 787 N N . LEU A 1 95 ? -24.994 7.720 8.899 1.00 57.38 95 LEU A N 1
ATOM 788 C CA . LEU A 1 95 ? -25.189 7.057 7.614 1.00 57.38 95 LEU A CA 1
ATOM 789 C C . LEU A 1 95 ? -26.158 5.891 7.817 1.00 57.38 95 LEU A C 1
ATOM 791 O O . LEU A 1 95 ? -25.822 4.888 8.440 1.00 57.38 95 LEU A O 1
ATOM 795 N N . ALA A 1 96 ? -27.372 6.041 7.286 1.00 50.31 96 ALA A N 1
ATOM 796 C CA . ALA A 1 96 ? -28.523 5.163 7.490 1.00 50.31 96 ALA A CA 1
ATOM 797 C C . ALA A 1 96 ? -28.349 3.730 6.940 1.00 50.31 96 ALA A C 1
ATOM 799 O O . ALA A 1 96 ? -29.319 2.984 6.836 1.00 50.31 96 ALA A O 1
ATOM 800 N N . LYS A 1 97 ? -27.129 3.327 6.576 1.00 54.16 97 LYS A N 1
ATOM 801 C CA . LYS A 1 97 ? -26.816 2.011 6.031 1.00 54.16 97 LYS A CA 1
ATOM 802 C C . LYS A 1 97 ? -25.681 1.379 6.823 1.00 54.16 97 LYS A C 1
ATOM 804 O O . LYS A 1 97 ? -24.527 1.780 6.712 1.00 54.16 97 LYS A O 1
ATOM 809 N N . ILE A 1 98 ? -26.034 0.340 7.572 1.00 51.31 98 ILE A N 1
ATOM 810 C CA . ILE A 1 98 ? -25.124 -0.631 8.197 1.00 51.31 98 ILE A CA 1
ATOM 811 C C . ILE A 1 98 ? -24.117 -1.173 7.166 1.00 51.31 98 ILE A C 1
ATOM 813 O O . ILE A 1 98 ? -22.956 -1.402 7.503 1.00 51.31 98 ILE A O 1
ATOM 817 N N . ASP A 1 99 ? -24.524 -1.261 5.894 1.00 53.03 99 ASP A N 1
ATOM 818 C CA . ASP A 1 99 ? -23.660 -1.625 4.768 1.00 53.03 99 ASP A CA 1
ATOM 819 C C . ASP A 1 99 ? -22.412 -0.736 4.685 1.00 53.03 99 ASP A C 1
ATOM 821 O O . ASP A 1 99 ? -21.315 -1.251 4.480 1.00 53.03 99 ASP A O 1
ATOM 825 N N . ASN A 1 100 ? -22.521 0.572 4.960 1.00 54.25 100 ASN A N 1
ATOM 826 C CA . ASN A 1 100 ? -21.380 1.498 4.938 1.00 54.25 100 ASN A CA 1
ATOM 827 C C . ASN A 1 100 ? -20.340 1.191 6.026 1.00 54.25 100 ASN A C 1
ATOM 829 O O . ASN A 1 100 ? -19.169 1.525 5.869 1.00 54.25 100 ASN A O 1
ATOM 833 N N . ILE A 1 101 ? -20.731 0.512 7.106 1.00 52.81 101 ILE A N 1
ATOM 834 C CA . ILE A 1 101 ? -19.794 0.037 8.129 1.00 52.81 101 ILE A CA 1
ATOM 835 C C . ILE A 1 101 ? -19.142 -1.288 7.707 1.00 52.81 101 ILE A C 1
ATOM 837 O O . ILE A 1 101 ? -18.007 -1.560 8.083 1.00 52.81 101 ILE A O 1
ATOM 841 N N . MET A 1 102 ? -19.769 -2.094 6.847 1.00 51.19 102 MET A N 1
ATOM 842 C CA . MET A 1 102 ? -19.023 -3.141 6.133 1.00 51.19 102 MET A CA 1
ATOM 843 C C . MET A 1 102 ? -18.049 -2.535 5.106 1.00 51.19 102 MET A C 1
ATOM 845 O O . MET A 1 102 ? -16.956 -3.074 4.953 1.00 51.19 102 MET A O 1
ATOM 849 N N . TYR A 1 103 ? -18.370 -1.387 4.493 1.00 51.53 103 TYR A N 1
ATOM 850 C CA . TYR A 1 103 ? -17.430 -0.596 3.673 1.00 51.53 103 TYR A CA 1
ATOM 851 C C . TYR A 1 103 ? -16.320 0.102 4.489 1.00 51.53 103 TYR A C 1
ATOM 853 O O . TYR A 1 103 ? -15.270 0.405 3.929 1.00 51.53 103 TYR A O 1
ATOM 861 N N . LEU A 1 104 ? -16.486 0.296 5.808 1.00 51.84 104 LEU A N 1
ATOM 862 C CA . LEU A 1 104 ? -15.412 0.744 6.719 1.00 51.84 104 LEU A CA 1
ATOM 863 C C . LEU A 1 104 ? -14.260 -0.260 6.822 1.00 51.84 104 LEU A C 1
ATOM 865 O O . LEU A 1 104 ? -13.162 0.093 7.255 1.00 51.84 104 LEU A O 1
ATOM 869 N N . ASN A 1 105 ? -14.466 -1.497 6.367 1.00 53.84 105 ASN A N 1
ATOM 870 C CA . ASN A 1 105 ? -13.364 -2.292 5.860 1.00 53.84 105 ASN A CA 1
ATOM 871 C C . ASN A 1 105 ? -12.906 -1.656 4.539 1.00 53.84 105 ASN A C 1
ATOM 873 O O . ASN A 1 105 ? -13.147 -2.217 3.471 1.00 53.84 105 ASN A O 1
ATOM 877 N N . LYS A 1 106 ? -12.264 -0.477 4.591 1.00 56.19 106 LYS A N 1
ATOM 878 C CA . LYS A 1 106 ? -11.430 -0.010 3.482 1.00 56.19 106 LYS A CA 1
ATOM 879 C C . LYS A 1 106 ? -10.485 -1.164 3.204 1.00 56.19 106 LYS A C 1
ATOM 881 O O . LYS A 1 106 ? -9.588 -1.459 3.991 1.00 56.19 106 LYS A O 1
ATOM 886 N N . CYS A 1 107 ? -10.765 -1.885 2.127 1.00 63.38 107 CYS A N 1
ATOM 887 C CA . CYS A 1 107 ? -10.259 -3.237 1.928 1.00 63.38 107 CYS A CA 1
ATOM 888 C C . CYS A 1 107 ? -8.739 -3.268 1.679 1.00 63.38 107 CYS A C 1
ATOM 890 O O . CYS A 1 107 ? -8.146 -4.340 1.568 1.00 63.38 107 CYS A O 1
ATOM 892 N N . MET A 1 108 ? -8.104 -2.096 1.631 1.00 84.62 108 MET A N 1
ATOM 893 C CA . MET A 1 108 ? -6.661 -1.891 1.595 1.00 84.62 108 MET A CA 1
ATOM 894 C C . MET A 1 108 ? -6.060 -1.901 3.007 1.00 84.62 108 MET A C 1
ATOM 896 O O . MET A 1 108 ? -5.380 -0.973 3.452 1.00 84.62 108 MET A O 1
ATOM 900 N N . HIS A 1 109 ? -6.331 -2.979 3.737 1.00 90.69 109 HIS A N 1
ATOM 901 C CA . HIS A 1 109 ? -5.686 -3.251 5.012 1.00 90.69 109 HIS A CA 1
ATOM 902 C C . HIS A 1 109 ? -4.233 -3.707 4.808 1.00 90.69 109 HIS A C 1
ATOM 904 O O . HIS A 1 109 ? -3.835 -4.124 3.722 1.00 90.69 109 HIS A O 1
ATOM 910 N N . HIS A 1 110 ? -3.459 -3.721 5.893 1.00 94.00 110 HIS A N 1
ATOM 911 C CA . HIS A 1 110 ? -2.036 -4.073 5.873 1.00 94.00 110 HIS A CA 1
ATOM 912 C C . HIS A 1 110 ? -1.689 -5.402 5.195 1.00 94.00 110 HIS A C 1
ATOM 914 O O . HIS A 1 110 ? -0.722 -5.440 4.449 1.00 94.00 110 HIS A O 1
ATOM 920 N N . ILE A 1 111 ? -2.503 -6.452 5.361 1.00 93.06 111 ILE A N 1
ATOM 921 C CA . ILE A 1 111 ? -2.285 -7.731 4.659 1.00 93.06 111 ILE A CA 1
ATOM 922 C C . ILE A 1 111 ? -2.431 -7.574 3.133 1.00 93.06 111 ILE A C 1
ATOM 924 O O . ILE A 1 111 ? -1.641 -8.134 2.383 1.00 93.06 111 ILE A O 1
ATOM 928 N N . TRP A 1 112 ? -3.426 -6.825 2.645 1.00 93.62 112 TRP A N 1
ATOM 929 C CA . TRP A 1 112 ? -3.606 -6.631 1.205 1.00 93.62 112 TRP A CA 1
ATOM 930 C C . TRP A 1 112 ? -2.505 -5.733 0.650 1.00 93.62 112 TRP A C 1
ATOM 932 O O . TRP A 1 112 ? -1.898 -6.068 -0.362 1.00 93.62 112 TRP A O 1
ATOM 942 N N . LEU A 1 113 ? -2.181 -4.642 1.352 1.00 95.75 113 LEU A N 1
ATOM 943 C CA . LEU A 1 113 ? -1.102 -3.757 0.929 1.00 95.75 113 LEU A CA 1
ATOM 944 C C . LEU A 1 113 ? 0.240 -4.491 0.873 1.00 95.75 113 LEU A C 1
ATOM 946 O O . LEU A 1 113 ? 0.965 -4.342 -0.107 1.00 95.75 113 LEU A O 1
ATOM 950 N N . SER A 1 114 ? 0.553 -5.314 1.879 1.00 96.00 114 SER A N 1
ATOM 951 C CA . SER A 1 114 ? 1.826 -6.031 1.935 1.00 96.00 114 SER A CA 1
ATOM 952 C C . SER A 1 114 ? 1.952 -7.107 0.855 1.00 96.00 114 SER A C 1
ATOM 954 O O . SER A 1 114 ? 3.040 -7.292 0.327 1.00 96.00 114 SER A O 1
ATOM 956 N N . ASN A 1 115 ? 0.865 -7.817 0.531 1.00 93.94 115 ASN A N 1
ATOM 957 C CA . ASN A 1 115 ? 0.896 -8.945 -0.410 1.00 93.94 115 ASN A CA 1
ATOM 958 C C . ASN A 1 115 ? 0.626 -8.540 -1.864 1.00 93.94 115 ASN A C 1
ATOM 960 O O . ASN A 1 115 ? 1.269 -9.051 -2.778 1.00 93.94 115 ASN A O 1
ATOM 964 N N . VAL A 1 116 ? -0.343 -7.653 -2.086 1.00 94.94 116 VAL A N 1
ATOM 965 C CA . VAL A 1 116 ? -0.857 -7.333 -3.424 1.00 94.94 116 VAL A CA 1
ATOM 966 C C . VAL A 1 116 ? -0.266 -6.023 -3.921 1.00 94.94 116 VAL A C 1
ATOM 968 O O . VAL A 1 116 ? 0.424 -6.008 -4.936 1.00 94.94 116 VAL A O 1
ATOM 971 N N . PHE A 1 117 ? -0.475 -4.929 -3.187 1.00 96.69 117 PHE A N 1
ATOM 972 C CA . PHE A 1 117 ? -0.066 -3.600 -3.646 1.00 96.69 117 PHE A CA 1
ATOM 973 C C . PHE A 1 117 ? 1.453 -3.459 -3.780 1.00 96.69 117 PHE A C 1
ATOM 975 O O . PHE A 1 117 ? 1.926 -3.008 -4.820 1.00 96.69 117 PHE A O 1
ATOM 982 N N . LEU A 1 118 ? 2.228 -3.887 -2.774 1.00 97.69 118 LEU A N 1
ATOM 983 C CA . LEU A 1 118 ? 3.694 -3.833 -2.835 1.00 97.69 118 LEU A CA 1
ATOM 984 C C . LEU A 1 118 ? 4.261 -4.631 -4.013 1.00 97.69 118 LEU A C 1
ATOM 986 O O . LEU A 1 118 ? 5.185 -4.170 -4.678 1.00 97.69 118 LEU A O 1
ATOM 990 N N . THR A 1 119 ? 3.691 -5.802 -4.292 1.00 96.44 119 THR A N 1
ATOM 991 C CA . THR A 1 119 ? 4.065 -6.627 -5.447 1.00 96.44 119 THR A CA 1
ATOM 992 C C . THR A 1 119 ? 3.711 -5.924 -6.753 1.00 96.44 119 THR A C 1
ATOM 994 O O . THR A 1 119 ? 4.538 -5.850 -7.658 1.00 96.44 119 THR A O 1
ATOM 997 N N . HIS A 1 120 ? 2.512 -5.341 -6.835 1.00 97.19 120 HIS A N 1
ATOM 998 C CA . HIS A 1 120 ? 2.066 -4.595 -8.007 1.00 97.19 120 HIS A CA 1
ATOM 999 C C . HIS A 1 120 ? 3.029 -3.450 -8.351 1.00 97.19 120 HIS A C 1
ATOM 1001 O O . HIS A 1 120 ? 3.382 -3.288 -9.516 1.00 97.19 120 HIS A O 1
ATOM 1007 N N . ILE A 1 121 ? 3.506 -2.696 -7.357 1.00 97.69 121 ILE A N 1
ATOM 1008 C CA . ILE A 1 121 ? 4.416 -1.563 -7.585 1.00 97.69 121 ILE A CA 1
ATOM 1009 C C . ILE A 1 121 ? 5.904 -1.951 -7.661 1.00 97.69 121 ILE A C 1
ATOM 1011 O O . ILE A 1 121 ? 6.750 -1.077 -7.825 1.00 97.69 121 ILE A O 1
ATOM 1015 N N . GLY A 1 122 ? 6.255 -3.236 -7.530 1.00 97.50 122 GLY A N 1
ATOM 1016 C CA . GLY A 1 122 ? 7.649 -3.696 -7.589 1.00 97.50 122 GLY A CA 1
ATOM 1017 C C . GLY A 1 122 ? 8.476 -3.368 -6.342 1.00 97.50 122 GLY A C 1
ATOM 1018 O O . GLY A 1 122 ? 9.682 -3.141 -6.441 1.00 97.50 122 GLY A O 1
ATOM 1019 N N . LEU A 1 123 ? 7.844 -3.316 -5.164 1.00 97.69 123 LEU A N 1
ATOM 1020 C CA . LEU A 1 123 ? 8.494 -3.138 -3.856 1.00 97.69 123 LEU A CA 1
ATOM 1021 C C . LEU A 1 123 ? 8.200 -4.294 -2.865 1.00 97.69 123 LEU A C 1
ATOM 1023 O O . LEU A 1 123 ? 7.932 -4.035 -1.686 1.00 97.69 123 LEU A O 1
ATOM 1027 N N . PRO A 1 124 ? 8.265 -5.580 -3.274 1.00 96.94 124 PRO A N 1
ATOM 1028 C CA . PRO A 1 124 ? 7.900 -6.708 -2.410 1.00 96.94 124 PRO A CA 1
ATOM 1029 C C . PRO A 1 124 ? 8.801 -6.848 -1.172 1.00 96.94 124 PRO A C 1
ATOM 1031 O O . PRO A 1 124 ? 8.369 -7.358 -0.141 1.00 96.94 124 PRO A O 1
ATOM 1034 N N . HIS A 1 125 ? 10.035 -6.337 -1.213 1.00 95.81 125 HIS A N 1
ATOM 1035 C CA . HIS A 1 125 ? 10.957 -6.334 -0.070 1.00 95.81 125 HIS A CA 1
ATOM 1036 C C . HIS A 1 125 ? 10.445 -5.526 1.139 1.00 95.81 125 HIS A C 1
ATOM 1038 O O . HIS A 1 125 ? 10.917 -5.732 2.257 1.00 95.81 125 HIS A O 1
ATOM 1044 N N . LEU A 1 126 ? 9.465 -4.631 0.952 1.00 97.31 126 LEU A N 1
ATOM 1045 C CA . LEU A 1 126 ? 8.818 -3.899 2.046 1.00 97.31 126 LEU A CA 1
ATOM 1046 C C . LEU A 1 126 ? 7.758 -4.727 2.792 1.00 97.31 126 LEU A C 1
ATOM 1048 O O . LEU A 1 126 ? 7.203 -4.233 3.778 1.00 97.31 126 LEU A O 1
ATOM 1052 N N . PHE A 1 127 ? 7.498 -5.972 2.370 1.00 97.31 127 PHE A N 1
ATOM 1053 C CA . PHE A 1 127 ? 6.492 -6.859 2.959 1.00 97.31 127 PHE A CA 1
ATOM 1054 C C . PHE A 1 127 ? 6.589 -6.924 4.484 1.00 97.31 127 PHE A C 1
ATOM 1056 O O . PHE A 1 127 ? 5.604 -6.654 5.171 1.00 97.31 127 PHE A O 1
ATOM 1063 N N . SER A 1 128 ? 7.774 -7.236 5.021 1.00 96.75 128 SER A N 1
ATOM 1064 C CA . SER A 1 128 ? 7.967 -7.420 6.465 1.00 96.75 128 SER A CA 1
ATOM 1065 C C . SER A 1 128 ? 7.659 -6.142 7.241 1.00 96.75 128 SER A C 1
ATOM 1067 O O . SER A 1 128 ? 6.968 -6.191 8.254 1.00 96.75 128 SER A O 1
ATOM 1069 N N . ILE A 1 129 ? 8.081 -4.982 6.729 1.00 96.81 129 ILE A N 1
ATOM 1070 C CA . ILE A 1 129 ? 7.810 -3.690 7.361 1.00 96.81 129 ILE A CA 1
ATOM 1071 C C . ILE A 1 129 ? 6.309 -3.390 7.346 1.00 96.81 129 ILE A C 1
ATOM 1073 O O . ILE A 1 129 ? 5.750 -3.067 8.392 1.00 96.81 129 ILE A O 1
ATOM 1077 N N . PHE A 1 130 ? 5.637 -3.520 6.198 1.00 97.31 130 PHE A N 1
ATOM 1078 C CA . PHE A 1 130 ? 4.197 -3.252 6.093 1.00 97.31 130 PHE A CA 1
ATOM 1079 C C . PHE A 1 130 ? 3.381 -4.185 6.981 1.00 97.31 130 PHE A C 1
ATOM 1081 O O . PHE A 1 130 ? 2.471 -3.737 7.685 1.00 97.31 130 PHE A O 1
ATOM 1088 N N . HIS A 1 131 ? 3.734 -5.468 6.975 1.00 95.31 131 HIS A N 1
ATOM 1089 C CA . HIS A 1 131 ? 3.044 -6.494 7.732 1.00 95.31 131 HIS A CA 1
ATOM 1090 C C . HIS A 1 131 ? 3.260 -6.321 9.241 1.00 95.31 131 HIS A C 1
ATOM 1092 O O . HIS A 1 131 ? 2.292 -6.228 9.987 1.00 95.31 131 HIS A O 1
ATOM 1098 N N . GLU A 1 132 ? 4.500 -6.188 9.718 1.00 95.19 132 GLU A N 1
ATOM 1099 C CA . GLU A 1 132 ? 4.783 -6.053 11.154 1.00 95.19 132 GLU A CA 1
ATOM 1100 C C . GLU A 1 132 ? 4.324 -4.712 11.737 1.00 95.19 132 GLU A C 1
ATOM 1102 O O . GLU A 1 132 ? 3.897 -4.642 12.898 1.00 95.19 132 GLU A O 1
ATOM 1107 N N . TYR A 1 133 ? 4.427 -3.629 10.960 1.00 95.75 133 TYR A N 1
ATOM 1108 C CA . TYR A 1 133 ? 4.039 -2.291 11.417 1.00 95.75 133 TYR A CA 1
ATOM 1109 C C . TYR A 1 133 ? 2.539 -2.052 11.207 1.00 95.75 133 TYR A C 1
ATOM 1111 O O . TYR A 1 133 ? 2.015 -1.039 11.663 1.00 95.75 133 TYR A O 1
ATOM 1119 N N . LEU A 1 134 ? 1.835 -3.016 10.600 1.00 96.38 134 LEU A N 1
ATOM 1120 C CA . LEU A 1 134 ? 0.397 -3.006 10.341 1.00 96.38 134 LEU A CA 1
ATOM 1121 C C . LEU A 1 134 ? -0.045 -1.832 9.452 1.00 96.38 134 LEU A C 1
ATOM 1123 O O . LEU A 1 134 ? -1.139 -1.302 9.646 1.00 96.38 134 LEU A O 1
ATOM 1127 N N . ILE A 1 135 ? 0.776 -1.448 8.472 1.00 95.38 135 ILE A N 1
ATOM 1128 C CA . ILE A 1 135 ? 0.560 -0.282 7.601 1.00 95.38 135 ILE A CA 1
ATOM 1129 C C . ILE A 1 135 ? -0.668 -0.481 6.722 1.00 95.38 135 ILE A C 1
ATOM 1131 O O . ILE A 1 135 ? -0.659 -1.332 5.843 1.00 95.38 135 ILE A O 1
ATOM 1135 N N . ASP A 1 136 ? -1.719 0.303 6.949 1.00 94.44 136 ASP A N 1
ATOM 1136 C CA . ASP A 1 136 ? -2.920 0.334 6.113 1.00 94.44 136 ASP A CA 1
ATOM 1137 C C . ASP A 1 136 ? -3.011 1.620 5.273 1.00 94.44 136 ASP A C 1
ATOM 1139 O O . ASP A 1 136 ? -2.139 2.490 5.347 1.00 94.44 136 ASP A O 1
ATOM 1143 N N . SER A 1 137 ? -4.067 1.743 4.465 1.00 92.50 137 SER A N 1
ATOM 1144 C CA . SER A 1 137 ? -4.292 2.912 3.607 1.00 92.50 137 SER A CA 1
ATOM 1145 C C . SER A 1 137 ? -4.310 4.231 4.376 1.00 92.50 137 SER A C 1
ATOM 1147 O O . SER A 1 137 ? -3.727 5.206 3.912 1.00 92.50 137 SER A O 1
ATOM 1149 N N . ARG A 1 138 ? -4.903 4.250 5.577 1.00 90.81 138 ARG A N 1
ATOM 1150 C CA . ARG A 1 138 ? -4.940 5.432 6.450 1.00 90.81 138 ARG A CA 1
ATOM 1151 C C . ARG A 1 138 ? -3.530 5.897 6.800 1.00 90.81 138 ARG A C 1
ATOM 1153 O O . ARG A 1 138 ? -3.239 7.087 6.734 1.00 90.81 138 ARG A O 1
ATOM 1160 N N . ILE A 1 139 ? -2.649 4.961 7.163 1.00 93.19 139 ILE A N 1
ATOM 1161 C CA . ILE A 1 139 ? -1.248 5.287 7.446 1.00 93.19 139 ILE A CA 1
ATOM 1162 C C . ILE A 1 139 ? -0.550 5.805 6.190 1.00 93.19 139 ILE A C 1
ATOM 1164 O O . ILE A 1 139 ? 0.133 6.821 6.274 1.00 93.19 139 ILE A O 1
ATOM 1168 N N . LEU A 1 140 ? -0.704 5.127 5.049 1.00 93.06 140 LEU A N 1
ATOM 1169 C CA . LEU A 1 140 ? -0.060 5.549 3.800 1.00 93.06 140 LEU A CA 1
ATOM 1170 C C . LEU A 1 140 ? -0.480 6.956 3.377 1.00 93.06 140 LEU A C 1
ATOM 1172 O O . LEU A 1 140 ? 0.367 7.739 2.958 1.00 93.06 140 LEU A O 1
ATOM 1176 N N . GLU A 1 141 ? -1.763 7.279 3.523 1.00 90.88 141 GLU A N 1
ATOM 1177 C CA . GLU A 1 141 ? -2.317 8.605 3.255 1.00 90.88 141 GLU A CA 1
ATOM 1178 C C . GLU A 1 141 ? -1.725 9.686 4.171 1.00 90.88 141 GLU A C 1
ATOM 1180 O O . GLU A 1 141 ? -1.532 10.819 3.735 1.00 90.88 141 GLU A O 1
ATOM 1185 N N . ALA A 1 142 ? -1.407 9.333 5.420 1.00 89.38 142 ALA A N 1
ATOM 1186 C CA . ALA A 1 142 ? -0.835 10.238 6.415 1.00 89.38 142 ALA A CA 1
ATOM 1187 C C . ALA A 1 142 ? 0.700 10.372 6.348 1.00 89.38 142 ALA A C 1
ATOM 1189 O O . ALA A 1 142 ? 1.263 11.191 7.078 1.00 89.38 142 ALA A O 1
ATOM 1190 N N . MET A 1 143 ? 1.382 9.562 5.532 1.00 91.38 143 MET A N 1
ATOM 1191 C CA . MET A 1 143 ? 2.838 9.583 5.384 1.00 91.38 143 MET A CA 1
ATOM 1192 C C . MET A 1 143 ? 3.288 10.503 4.245 1.00 91.38 143 MET A C 1
ATOM 1194 O O . MET A 1 143 ? 2.694 10.526 3.172 1.00 91.38 143 MET A O 1
ATOM 1198 N N . ASP A 1 144 ? 4.406 11.191 4.465 1.00 89.44 144 ASP A N 1
ATOM 1199 C CA . ASP A 1 144 ? 5.165 11.920 3.444 1.00 89.44 144 ASP A CA 1
ATOM 1200 C C . ASP A 1 144 ? 6.444 11.158 3.014 1.00 89.44 144 ASP A C 1
ATOM 1202 O O . ASP A 1 144 ? 6.756 10.072 3.516 1.00 89.44 144 ASP A O 1
ATOM 1206 N N . GLU A 1 145 ? 7.222 11.724 2.083 1.00 88.62 145 GLU A N 1
ATOM 1207 C CA . GLU A 1 145 ? 8.475 11.104 1.622 1.00 88.62 145 GLU A CA 1
ATOM 1208 C C . GLU A 1 145 ? 9.504 10.895 2.749 1.00 88.62 145 GLU A C 1
ATOM 1210 O O . GLU A 1 145 ? 10.209 9.878 2.772 1.00 88.62 145 GLU A O 1
ATOM 1215 N N . ASP A 1 146 ? 9.591 11.822 3.706 1.00 90.06 146 ASP A N 1
ATOM 1216 C CA . ASP A 1 146 ? 10.503 11.698 4.846 1.00 90.06 146 ASP A CA 1
ATOM 1217 C C . ASP A 1 146 ? 10.088 10.534 5.749 1.00 90.06 146 ASP A C 1
ATOM 1219 O O . ASP A 1 146 ? 10.931 9.784 6.260 1.00 90.06 146 ASP A O 1
ATOM 1223 N N . ASN A 1 147 ? 8.782 10.327 5.905 1.00 92.81 147 ASN A N 1
ATOM 1224 C CA . ASN A 1 147 ? 8.220 9.195 6.624 1.00 92.81 147 ASN A CA 1
ATOM 1225 C C . ASN A 1 147 ? 8.555 7.883 5.902 1.00 92.81 147 ASN A C 1
ATOM 1227 O O . ASN A 1 147 ? 8.970 6.928 6.564 1.00 92.81 147 ASN A O 1
ATOM 1231 N N . TYR A 1 148 ? 8.477 7.830 4.568 1.00 95.00 148 TYR A N 1
ATOM 1232 C CA . TYR A 1 148 ? 8.898 6.646 3.806 1.00 95.00 148 TYR A CA 1
ATOM 1233 C C . TYR A 1 148 ? 10.377 6.327 4.031 1.00 95.00 148 TYR A C 1
ATOM 1235 O O . TYR A 1 148 ? 10.737 5.188 4.340 1.00 95.00 148 TYR A O 1
ATOM 1243 N N . LYS A 1 149 ? 11.247 7.338 3.964 1.00 94.88 149 LYS A N 1
ATOM 1244 C CA . LYS A 1 149 ? 12.681 7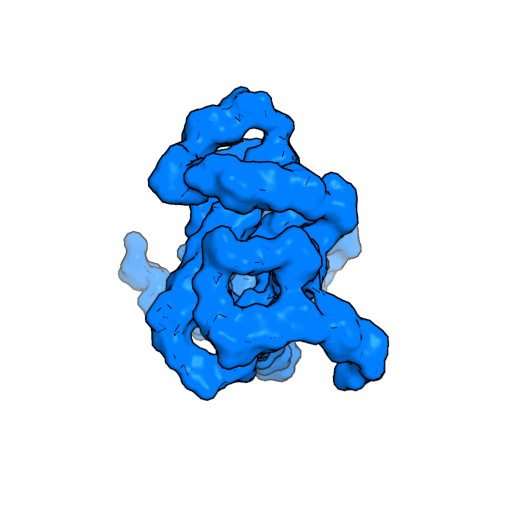.161 4.221 1.00 94.88 149 LYS A CA 1
ATOM 1245 C C . LYS A 1 149 ? 12.938 6.636 5.634 1.00 94.88 149 LYS A C 1
ATOM 1247 O O . LYS A 1 149 ? 13.730 5.713 5.823 1.00 94.88 149 LYS A O 1
ATOM 1252 N N . TYR A 1 150 ? 12.278 7.212 6.635 1.00 92.38 150 TYR A N 1
ATOM 1253 C CA . TYR A 1 150 ? 12.569 6.924 8.035 1.00 92.38 150 TYR A CA 1
ATOM 1254 C C . TYR A 1 150 ? 11.905 5.640 8.560 1.00 92.38 150 TYR A C 1
ATOM 1256 O O . TYR A 1 150 ? 12.579 4.850 9.233 1.00 92.38 150 TYR A O 1
ATOM 1264 N N . TYR A 1 151 ? 10.615 5.412 8.292 1.00 92.25 151 TYR A N 1
ATOM 1265 C CA . TYR A 1 151 ? 9.872 4.245 8.800 1.00 92.25 151 TYR A CA 1
ATOM 1266 C C . TYR A 1 151 ? 10.017 3.027 7.904 1.00 92.25 151 TYR A C 1
ATOM 1268 O O . TYR A 1 151 ? 10.204 1.927 8.420 1.00 92.25 151 TYR A O 1
ATOM 1276 N N . LEU A 1 152 ? 9.982 3.229 6.586 1.00 94.81 152 LEU A N 1
ATOM 1277 C CA . LEU A 1 152 ? 10.048 2.140 5.608 1.00 94.81 152 LEU A CA 1
ATOM 1278 C C . LEU A 1 152 ? 11.481 1.810 5.194 1.00 94.81 152 LEU A C 1
ATOM 1280 O O . LEU A 1 152 ? 11.697 0.874 4.436 1.00 94.81 152 LEU A O 1
ATOM 1284 N N . LYS A 1 153 ? 12.465 2.566 5.705 1.00 94.56 153 LYS A N 1
ATOM 1285 C CA . LYS A 1 153 ? 13.890 2.441 5.356 1.00 94.56 153 LYS A CA 1
ATOM 1286 C C . LYS A 1 153 ? 14.139 2.568 3.846 1.00 94.56 153 LYS A C 1
ATOM 1288 O O . LYS A 1 153 ? 15.114 2.028 3.330 1.00 94.56 153 LYS A O 1
ATOM 1293 N N . LEU A 1 154 ? 13.279 3.309 3.146 1.00 95.06 154 LEU A N 1
ATOM 1294 C CA . LEU A 1 154 ? 13.324 3.441 1.694 1.00 95.06 154 LEU A CA 1
ATOM 1295 C C . LEU A 1 154 ? 14.310 4.551 1.296 1.00 95.06 154 LEU A C 1
ATOM 1297 O O . LEU A 1 154 ? 13.953 5.728 1.198 1.00 95.06 154 LEU A O 1
ATOM 1301 N N . SER A 1 155 ? 15.586 4.194 1.140 1.00 93.44 155 SER A N 1
ATOM 1302 C CA . SER A 1 155 ? 16.683 5.138 0.869 1.00 93.44 155 SER A CA 1
ATOM 1303 C C . SER A 1 155 ? 16.686 5.665 -0.569 1.00 93.44 155 SER A C 1
ATOM 1305 O O . SER A 1 155 ? 16.997 6.842 -0.780 1.00 93.44 155 SER A O 1
ATOM 1307 N N . SER A 1 156 ? 16.271 4.847 -1.538 1.00 95.56 156 SER A N 1
ATOM 1308 C CA . SER A 1 156 ? 16.151 5.243 -2.943 1.00 95.56 156 SER A CA 1
ATOM 1309 C C . SER A 1 156 ? 15.063 6.301 -3.125 1.00 95.56 156 SER A C 1
ATOM 1311 O O . SER A 1 156 ? 13.906 6.099 -2.753 1.00 95.56 156 SER A O 1
ATOM 1313 N N . ARG A 1 157 ? 15.429 7.449 -3.712 1.00 95.56 157 ARG A N 1
ATOM 1314 C CA . ARG A 1 157 ? 14.462 8.501 -4.070 1.00 95.56 157 ARG A CA 1
ATOM 1315 C C . ARG A 1 157 ? 13.466 8.003 -5.115 1.00 95.56 157 ARG A C 1
ATOM 1317 O O . ARG A 1 157 ? 12.282 8.288 -4.982 1.00 95.56 157 ARG A O 1
ATOM 1324 N N . TYR A 1 158 ? 13.939 7.231 -6.091 1.00 96.69 158 TYR A N 1
ATOM 1325 C CA . TYR A 1 158 ? 13.097 6.658 -7.137 1.00 96.69 158 TYR A CA 1
ATOM 1326 C C . TYR A 1 158 ? 12.008 5.756 -6.542 1.00 96.69 158 TYR A C 1
ATOM 1328 O O . TYR A 1 158 ? 10.824 5.951 -6.797 1.00 96.69 158 TYR A O 1
ATOM 1336 N N . GLN A 1 159 ? 12.383 4.846 -5.637 1.00 96.94 159 GLN A N 1
ATOM 1337 C CA . GLN A 1 159 ? 11.417 3.961 -4.977 1.00 96.94 159 GLN A CA 1
ATOM 1338 C C . GLN A 1 159 ? 10.435 4.730 -4.078 1.00 96.94 159 GLN A C 1
ATOM 1340 O O . GLN A 1 159 ? 9.257 4.381 -4.026 1.00 96.94 159 GLN A O 1
ATOM 1345 N N . ARG A 1 160 ? 10.876 5.802 -3.395 1.00 97.38 160 ARG A N 1
ATOM 1346 C CA . ARG A 1 160 ? 9.960 6.677 -2.637 1.00 97.38 160 ARG A CA 1
ATOM 1347 C C . ARG A 1 160 ? 8.939 7.363 -3.539 1.00 97.38 160 ARG A C 1
ATOM 1349 O O . ARG A 1 160 ? 7.765 7.380 -3.185 1.00 97.38 160 ARG A O 1
ATOM 1356 N N . LYS A 1 161 ? 9.361 7.869 -4.701 1.00 97.12 161 LYS A N 1
ATOM 1357 C CA . LYS A 1 161 ? 8.449 8.426 -5.710 1.00 97.12 161 LYS A CA 1
ATOM 1358 C C . LYS A 1 161 ? 7.488 7.370 -6.249 1.00 97.12 161 LYS A C 1
ATOM 1360 O O . LYS A 1 161 ? 6.304 7.656 -6.378 1.00 97.12 161 LYS A O 1
ATOM 1365 N N . CYS A 1 162 ? 7.959 6.148 -6.509 1.00 97.56 162 CYS A N 1
ATOM 1366 C CA . CYS A 1 162 ? 7.088 5.041 -6.906 1.00 97.56 162 CYS A CA 1
ATOM 1367 C C . CYS A 1 162 ? 5.992 4.792 -5.865 1.00 97.56 162 CYS A C 1
ATOM 1369 O O . CYS A 1 162 ? 4.813 4.739 -6.213 1.00 97.56 162 CYS A O 1
ATOM 1371 N N . LEU A 1 163 ? 6.362 4.676 -4.585 1.00 98.00 163 LEU A N 1
ATOM 1372 C CA . LEU A 1 163 ? 5.384 4.493 -3.516 1.00 98.00 163 LEU A CA 1
ATOM 1373 C C . LEU A 1 163 ? 4.418 5.683 -3.432 1.00 98.00 163 LEU A C 1
ATOM 1375 O O . LEU A 1 163 ? 3.213 5.466 -3.343 1.00 98.00 163 LEU A O 1
ATOM 1379 N N . TYR A 1 164 ? 4.928 6.914 -3.520 1.00 97.25 164 TYR A N 1
ATOM 1380 C CA . TYR A 1 164 ? 4.115 8.130 -3.535 1.00 97.25 164 TYR A CA 1
ATOM 1381 C C . TYR A 1 164 ? 3.066 8.104 -4.655 1.00 97.25 164 TYR A C 1
ATOM 1383 O O . TYR A 1 164 ? 1.879 8.228 -4.372 1.00 97.25 164 TYR A O 1
ATOM 1391 N N . TYR A 1 165 ? 3.460 7.864 -5.909 1.00 96.69 16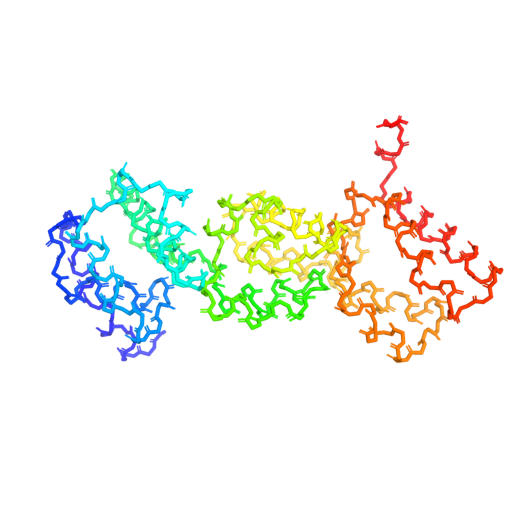5 TYR A N 1
ATOM 1392 C CA . TYR A 1 165 ? 2.511 7.834 -7.027 1.00 96.69 165 TYR A CA 1
ATOM 1393 C C . TYR A 1 165 ? 1.533 6.664 -6.961 1.00 96.69 165 TYR A C 1
ATOM 1395 O O . TYR A 1 165 ? 0.372 6.824 -7.336 1.00 96.69 165 TYR A O 1
ATOM 1403 N N . GLY A 1 166 ? 1.966 5.514 -6.439 1.00 96.25 166 GLY A N 1
ATOM 1404 C CA . GLY A 1 166 ? 1.053 4.423 -6.115 1.00 96.25 166 GLY A CA 1
ATOM 1405 C C . GLY A 1 166 ? -0.008 4.870 -5.107 1.00 96.25 166 GLY A C 1
ATOM 1406 O O . GLY A 1 166 ? -1.193 4.654 -5.334 1.00 96.25 166 GLY A O 1
ATOM 1407 N N . VAL A 1 167 ? 0.387 5.560 -4.032 1.00 95.50 167 VAL A N 1
ATOM 1408 C CA . VAL A 1 167 ? -0.543 6.107 -3.029 1.00 95.50 167 VAL A CA 1
ATOM 1409 C C . VAL A 1 167 ? -1.465 7.175 -3.624 1.00 95.50 167 VAL A C 1
ATOM 1411 O O . VAL A 1 167 ? -2.657 7.153 -3.332 1.00 95.50 167 VAL A O 1
ATOM 1414 N N . GLU A 1 168 ? -0.972 8.067 -4.485 1.00 95.00 168 GLU A N 1
ATOM 1415 C CA . GLU A 1 168 ? -1.812 9.057 -5.180 1.00 95.00 168 GLU A CA 1
ATOM 1416 C C . GLU A 1 168 ? -2.859 8.392 -6.085 1.00 95.00 168 GLU A C 1
ATOM 1418 O O . GLU A 1 168 ? -4.009 8.834 -6.136 1.00 95.00 168 GLU A O 1
ATOM 1423 N N . PHE A 1 169 ? -2.516 7.279 -6.741 1.00 94.50 169 PHE A N 1
ATOM 1424 C CA . PHE A 1 169 ? -3.503 6.486 -7.468 1.00 94.50 169 PHE A CA 1
ATOM 1425 C C . PHE A 1 169 ? -4.550 5.884 -6.526 1.00 94.50 169 PHE A C 1
ATOM 1427 O O . PHE A 1 169 ? -5.746 6.051 -6.779 1.00 94.50 169 PHE A O 1
ATOM 1434 N N . LEU A 1 170 ? -4.131 5.264 -5.415 1.00 93.25 170 LEU A N 1
ATOM 1435 C CA . LEU A 1 170 ? -5.069 4.724 -4.425 1.00 93.25 170 LEU A CA 1
ATOM 1436 C C . LEU A 1 170 ? -6.011 5.822 -3.897 1.00 93.25 170 LEU A C 1
ATOM 1438 O O . LEU A 1 170 ? -7.211 5.586 -3.784 1.00 93.25 170 LEU A O 1
ATOM 1442 N N . LYS A 1 171 ? -5.508 7.041 -3.659 1.00 91.56 171 LYS A N 1
ATOM 1443 C CA . LYS A 1 171 ? -6.331 8.210 -3.302 1.00 91.56 171 LYS A CA 1
ATOM 1444 C C . LYS A 1 171 ? -7.341 8.572 -4.391 1.00 91.56 171 LYS A C 1
ATOM 1446 O O . LYS A 1 171 ? -8.494 8.841 -4.061 1.00 91.56 171 LYS A O 1
ATOM 1451 N N . SER A 1 172 ? -6.947 8.552 -5.669 1.00 92.31 172 SER A N 1
ATOM 1452 C CA . SER A 1 172 ? -7.848 8.893 -6.785 1.00 92.31 172 SER A CA 1
ATOM 1453 C C . SER A 1 172 ? -9.029 7.933 -6.941 1.00 92.31 172 SER A C 1
ATOM 1455 O O . SER A 1 172 ? -10.067 8.328 -7.461 1.00 92.31 172 SER A O 1
ATOM 1457 N N . ILE A 1 173 ? -8.895 6.700 -6.444 1.00 90.69 173 ILE A N 1
ATOM 1458 C CA . ILE A 1 173 ? -9.975 5.705 -6.387 1.00 90.69 173 ILE A CA 1
ATOM 1459 C C . ILE A 1 173 ? -10.580 5.589 -4.981 1.00 90.69 173 ILE A C 1
ATOM 1461 O O . ILE A 1 173 ? -11.217 4.590 -4.658 1.00 90.69 173 ILE A O 1
ATOM 1465 N N . HIS A 1 174 ? -10.352 6.585 -4.119 1.00 87.62 174 HIS A N 1
ATOM 1466 C CA . HIS A 1 174 ? -10.848 6.642 -2.740 1.00 87.62 174 HIS A CA 1
ATOM 1467 C C . HIS A 1 174 ? -10.476 5.423 -1.879 1.00 87.62 174 HIS A C 1
ATOM 1469 O O . HIS A 1 174 ? -11.202 5.054 -0.954 1.00 87.62 174 HIS A O 1
ATOM 1475 N N . PHE A 1 175 ? -9.330 4.801 -2.167 1.00 88.19 175 PHE A N 1
ATOM 1476 C CA . PHE A 1 175 ? -8.868 3.552 -1.561 1.00 88.19 175 PHE A CA 1
ATOM 1477 C C . PHE A 1 175 ? -9.884 2.399 -1.682 1.00 88.19 175 PHE A C 1
ATOM 1479 O O . PHE A 1 175 ? -9.934 1.511 -0.823 1.00 88.19 175 PHE A O 1
ATOM 1486 N N . ASP A 1 176 ? -10.688 2.393 -2.750 1.00 86.50 176 ASP A N 1
ATOM 1487 C CA . ASP A 1 176 ? -11.608 1.304 -3.065 1.00 86.50 176 ASP A CA 1
ATOM 1488 C C . ASP A 1 176 ? -10.852 0.138 -3.712 1.00 86.50 176 ASP A C 1
ATOM 1490 O O . ASP A 1 176 ? -10.382 0.207 -4.848 1.00 86.50 176 ASP A O 1
ATOM 1494 N N . ARG A 1 177 ? -10.731 -0.965 -2.968 1.00 88.31 177 ARG A N 1
ATOM 1495 C CA . ARG A 1 177 ? -10.060 -2.173 -3.457 1.00 88.31 177 ARG A CA 1
ATOM 1496 C C . ARG A 1 177 ? -10.801 -2.810 -4.625 1.00 88.31 177 ARG A C 1
ATOM 1498 O O . ARG A 1 177 ? -10.136 -3.349 -5.494 1.00 88.31 177 ARG A O 1
ATOM 1505 N N . LYS A 1 178 ? -12.136 -2.795 -4.646 1.00 87.31 178 LYS A N 1
ATOM 1506 C CA . LYS A 1 178 ? -12.874 -3.413 -5.756 1.00 87.31 178 LYS A CA 1
ATOM 1507 C C . LYS A 1 178 ? -12.573 -2.670 -7.045 1.00 87.31 178 LYS A C 1
ATOM 1509 O O . LYS A 1 178 ? -12.229 -3.301 -8.030 1.00 87.31 178 LYS A O 1
ATOM 1514 N N . ASN A 1 179 ? -12.586 -1.340 -6.980 1.00 89.69 179 ASN A N 1
ATOM 1515 C CA . ASN A 1 179 ? -12.193 -0.500 -8.102 1.00 89.69 179 ASN A CA 1
ATOM 1516 C C . ASN A 1 179 ? -10.733 -0.761 -8.522 1.00 89.69 179 ASN A C 1
ATOM 1518 O O . ASN A 1 179 ? -10.454 -0.914 -9.704 1.00 89.69 179 ASN A O 1
ATOM 1522 N N . PHE A 1 180 ? -9.804 -0.902 -7.565 1.00 92.31 180 PHE A N 1
ATOM 1523 C CA . PHE A 1 180 ? -8.426 -1.312 -7.873 1.00 92.31 180 PHE A CA 1
ATOM 1524 C C . PHE A 1 180 ? -8.384 -2.656 -8.614 1.00 92.31 180 PHE A C 1
ATOM 1526 O O . PHE A 1 180 ? -7.807 -2.737 -9.693 1.00 92.31 180 PHE A O 1
ATOM 1533 N N . ASP A 1 181 ? -8.998 -3.695 -8.044 1.00 91.00 181 ASP A N 1
ATOM 1534 C CA . ASP A 1 181 ? -8.989 -5.054 -8.588 1.00 91.00 181 ASP A CA 1
ATOM 1535 C C . ASP A 1 181 ? -9.639 -5.077 -9.995 1.00 91.00 181 ASP A C 1
ATOM 1537 O O . ASP A 1 181 ? -9.110 -5.718 -10.898 1.00 91.00 181 ASP A O 1
ATOM 1541 N N . GLU A 1 182 ? -10.717 -4.315 -10.223 1.00 91.12 182 GLU A N 1
ATOM 1542 C CA . GLU A 1 182 ? -11.374 -4.155 -11.531 1.00 91.12 182 GLU A CA 1
ATOM 1543 C C . GLU A 1 182 ? -10.491 -3.446 -12.569 1.00 91.12 182 GLU A C 1
ATOM 1545 O O . GLU A 1 182 ? -10.424 -3.892 -13.715 1.00 91.12 182 GLU A O 1
ATOM 1550 N N . ILE A 1 183 ? -9.812 -2.356 -12.190 1.00 90.81 183 ILE A N 1
ATOM 1551 C CA . ILE A 1 183 ? -8.893 -1.631 -13.082 1.00 90.81 183 ILE A CA 1
ATOM 1552 C C . ILE A 1 183 ? -7.726 -2.537 -13.478 1.00 90.81 183 ILE A C 1
ATOM 1554 O O . ILE A 1 183 ? -7.417 -2.655 -14.662 1.00 90.81 183 ILE A O 1
ATOM 1558 N N . ILE A 1 184 ? -7.098 -3.205 -12.505 1.00 89.81 184 ILE A N 1
ATOM 1559 C CA . ILE A 1 184 ? -5.948 -4.073 -12.777 1.00 89.81 184 ILE A CA 1
ATOM 1560 C C . ILE A 1 184 ? -6.355 -5.284 -13.621 1.00 89.81 184 ILE A C 1
ATOM 1562 O O . ILE A 1 184 ? -5.629 -5.637 -14.546 1.00 89.81 184 ILE A O 1
ATOM 1566 N N . HIS A 1 185 ? -7.519 -5.886 -13.363 1.00 89.00 185 HIS A N 1
ATOM 1567 C CA . HIS A 1 185 ? -8.018 -7.004 -14.166 1.00 89.00 185 HIS A CA 1
ATOM 1568 C C . HIS A 1 185 ? -8.252 -6.605 -15.627 1.00 89.00 185 HIS A C 1
ATOM 1570 O O . HIS A 1 185 ? -7.854 -7.330 -16.533 1.00 89.00 185 HIS A O 1
ATOM 1576 N N . LYS A 1 186 ? -8.869 -5.441 -15.873 1.00 86.62 186 LYS A N 1
ATOM 1577 C CA . LYS A 1 186 ? -9.069 -4.933 -17.239 1.00 86.62 186 LYS A CA 1
ATOM 1578 C C . LYS A 1 186 ? -7.741 -4.683 -17.946 1.00 86.62 186 LYS A C 1
ATOM 1580 O O . LYS A 1 186 ? -7.593 -5.060 -19.102 1.00 86.62 186 LYS A O 1
ATOM 1585 N N . GLU A 1 187 ? -6.762 -4.102 -17.259 1.00 84.88 187 GLU A N 1
ATOM 1586 C CA . GLU A 1 187 ? -5.451 -3.872 -17.872 1.00 84.88 187 GLU A CA 1
ATOM 1587 C C . GLU A 1 187 ? -4.749 -5.185 -18.250 1.00 84.88 187 GLU A C 1
ATOM 1589 O O . GLU A 1 187 ? -4.112 -5.266 -19.298 1.00 84.88 187 GLU A O 1
ATOM 1594 N N . GLU A 1 188 ? -4.882 -6.235 -17.435 1.00 80.50 188 GLU A N 1
ATOM 1595 C CA . GLU A 1 188 ? -4.317 -7.549 -17.760 1.00 80.50 188 GLU A CA 1
ATOM 1596 C C . GLU A 1 188 ? -4.959 -8.202 -18.996 1.00 80.50 188 GLU A C 1
ATOM 1598 O O . GLU A 1 188 ? -4.284 -8.992 -19.661 1.00 80.50 188 GLU A O 1
ATOM 1603 N N . GLU A 1 189 ? -6.210 -7.857 -19.323 1.00 81.50 189 GLU A N 1
ATOM 1604 C CA . GLU A 1 189 ? -6.926 -8.341 -20.510 1.00 81.50 189 GLU A CA 1
ATOM 1605 C C . GLU A 1 189 ? -6.599 -7.545 -21.782 1.00 81.50 189 GLU A C 1
ATOM 1607 O O . GLU A 1 189 ? -6.324 -8.154 -22.818 1.00 81.50 189 GLU A O 1
ATOM 1612 N N . TYR A 1 190 ? -6.639 -6.208 -21.721 1.00 73.50 190 TYR A N 1
ATOM 1613 C CA . TYR A 1 190 ? -6.674 -5.360 -22.925 1.00 73.50 190 TYR A CA 1
ATOM 1614 C C . TYR A 1 190 ? -5.356 -4.658 -23.262 1.00 73.50 190 TYR A C 1
ATOM 1616 O O . TYR A 1 190 ? -5.147 -4.312 -24.416 1.00 73.50 190 TYR A O 1
ATOM 1624 N N . MET A 1 191 ? -4.412 -4.547 -22.321 1.00 68.06 191 MET A N 1
ATOM 1625 C CA . MET A 1 191 ? -3.081 -3.967 -22.562 1.00 68.06 191 MET A CA 1
ATOM 1626 C C . MET A 1 191 ? -3.028 -2.513 -23.025 1.00 68.06 191 MET A C 1
ATOM 1628 O O . MET A 1 191 ? -2.054 -2.102 -23.665 1.00 68.06 191 MET A O 1
ATOM 1632 N N . ASP A 1 192 ? -4.042 -1.735 -22.674 1.00 73.69 192 ASP A N 1
ATOM 1633 C CA . ASP A 1 192 ? -4.261 -0.428 -23.277 1.00 73.69 192 ASP A CA 1
ATOM 1634 C C . ASP A 1 192 ? -3.618 0.723 -22.485 1.00 73.69 192 ASP A C 1
ATOM 1636 O O . ASP A 1 192 ? -3.271 1.751 -23.074 1.00 73.69 192 ASP A O 1
ATOM 1640 N N . GLU A 1 193 ? -3.396 0.585 -21.172 1.00 85.44 193 GLU A N 1
ATOM 1641 C CA . GLU A 1 193 ? -2.969 1.695 -20.315 1.00 85.44 193 GLU A CA 1
ATOM 1642 C C . GLU A 1 193 ? -1.716 1.380 -19.480 1.00 85.44 193 GLU A C 1
ATOM 1644 O O . GLU A 1 193 ? -1.782 0.838 -18.370 1.00 85.44 193 GLU A O 1
ATOM 1649 N N . ILE A 1 194 ? -0.548 1.872 -19.939 1.00 86.88 194 ILE A N 1
ATOM 1650 C CA . ILE A 1 194 ? 0.738 1.700 -19.227 1.00 86.88 194 ILE A CA 1
ATOM 1651 C C . ILE A 1 194 ? 0.658 2.121 -17.762 1.00 86.88 194 ILE A C 1
ATOM 1653 O O . ILE A 1 194 ? 1.360 1.561 -16.928 1.00 86.88 194 ILE A O 1
ATOM 1657 N N . LYS A 1 195 ? -0.186 3.109 -17.439 1.00 89.19 195 LYS A N 1
ATOM 1658 C CA . LYS A 1 195 ? -0.363 3.643 -16.088 1.00 89.19 195 LYS A CA 1
ATOM 1659 C C . LYS A 1 195 ? -0.744 2.553 -15.086 1.00 89.19 195 LYS A C 1
ATOM 1661 O O . LYS A 1 195 ? -0.358 2.665 -13.924 1.00 89.19 195 LYS A O 1
ATOM 1666 N N . PHE A 1 196 ? -1.458 1.517 -15.515 1.00 92.44 196 PHE A N 1
ATOM 1667 C CA . PHE A 1 196 ? -1.934 0.432 -14.656 1.00 92.44 196 PHE A CA 1
ATOM 1668 C C . PHE A 1 196 ? -1.062 -0.823 -14.720 1.00 92.44 196 PHE A C 1
ATOM 1670 O O . PHE A 1 196 ? -1.369 -1.825 -14.072 1.00 92.44 196 PHE A O 1
ATOM 1677 N N . TRP A 1 197 ? 0.059 -0.782 -15.446 1.00 93.25 197 TRP A N 1
ATOM 1678 C CA . TRP A 1 197 ? 0.970 -1.918 -15.508 1.00 93.25 197 TRP A CA 1
ATOM 1679 C C . TRP A 1 197 ? 1.543 -2.241 -14.133 1.00 93.25 197 TRP A C 1
ATOM 1681 O O . TRP A 1 197 ? 2.236 -1.436 -13.509 1.00 93.25 197 TRP A O 1
ATOM 1691 N N . SER A 1 198 ? 1.339 -3.479 -13.696 1.00 94.88 198 SER A N 1
ATOM 1692 C CA . SER A 1 198 ? 2.097 -4.019 -12.574 1.00 94.88 198 SER A CA 1
ATOM 1693 C C . SER A 1 198 ? 3.580 -4.150 -12.937 1.00 94.88 198 SER A C 1
ATOM 1695 O O . SER A 1 198 ? 3.946 -4.275 -14.110 1.00 94.88 198 SER A O 1
ATOM 1697 N N . ASN A 1 199 ? 4.449 -4.206 -11.929 1.00 96.25 199 ASN A N 1
ATOM 1698 C CA . ASN A 1 199 ? 5.854 -4.561 -12.113 1.00 96.25 199 ASN A CA 1
ATOM 1699 C C . ASN A 1 199 ? 5.984 -5.891 -12.871 1.00 96.25 199 ASN A C 1
ATOM 1701 O O . ASN A 1 199 ? 6.686 -5.957 -13.872 1.00 96.25 199 ASN A O 1
ATOM 1705 N N . ASN A 1 200 ? 5.203 -6.910 -12.501 1.00 92.75 200 ASN A N 1
ATOM 1706 C CA . ASN A 1 200 ? 5.152 -8.177 -13.234 1.00 92.75 200 ASN A CA 1
ATOM 1707 C C . ASN A 1 200 ? 4.766 -8.003 -14.708 1.00 92.75 200 ASN A C 1
ATOM 1709 O O . ASN A 1 200 ? 5.294 -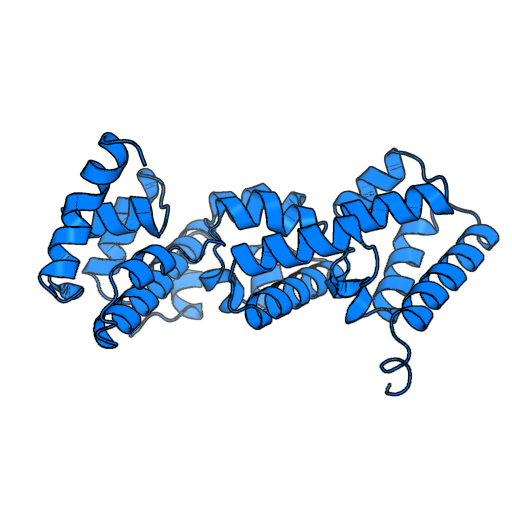8.704 -15.575 1.00 92.75 200 ASN A O 1
ATOM 1713 N N . ARG A 1 201 ? 3.839 -7.093 -15.034 1.00 91.00 201 ARG A N 1
ATOM 1714 C CA . ARG A 1 201 ? 3.497 -6.822 -16.434 1.00 91.00 201 ARG A CA 1
ATOM 1715 C C . ARG A 1 201 ? 4.651 -6.170 -17.187 1.00 91.00 201 ARG A C 1
ATOM 1717 O O . ARG A 1 201 ? 4.958 -6.615 -18.296 1.00 91.00 201 ARG A O 1
ATOM 1724 N N . PHE A 1 202 ? 5.303 -5.188 -16.568 1.00 91.06 202 PHE A N 1
ATOM 1725 C CA . PHE A 1 202 ? 6.502 -4.547 -17.101 1.00 91.06 202 PHE A CA 1
ATOM 1726 C C . PHE A 1 202 ? 7.630 -5.563 -17.335 1.00 91.06 202 PHE A C 1
ATOM 1728 O O . PHE A 1 202 ? 8.201 -5.596 -18.420 1.00 91.06 202 PHE A O 1
ATOM 1735 N N . LEU A 1 203 ? 7.894 -6.460 -16.380 1.00 90.94 203 LEU A N 1
ATOM 1736 C CA . LEU A 1 203 ? 8.904 -7.516 -16.512 1.00 90.94 203 LEU A CA 1
ATOM 1737 C C . LEU A 1 203 ? 8.594 -8.484 -17.659 1.00 90.94 203 LEU A C 1
ATOM 1739 O O . LEU A 1 203 ? 9.500 -8.856 -18.401 1.00 90.94 203 LEU A O 1
ATOM 1743 N N . ARG A 1 204 ? 7.323 -8.863 -17.855 1.00 88.12 204 ARG A N 1
ATOM 1744 C CA . ARG A 1 204 ? 6.900 -9.688 -19.003 1.00 88.12 204 ARG A CA 1
ATOM 1745 C C . ARG A 1 204 ? 7.139 -8.980 -20.336 1.00 88.12 204 ARG A C 1
ATOM 1747 O O . ARG A 1 204 ? 7.637 -9.602 -21.274 1.00 88.12 204 ARG A O 1
ATOM 1754 N N . TRP A 1 205 ? 6.800 -7.693 -20.420 1.00 87.00 205 TRP A N 1
ATOM 1755 C CA . TRP A 1 205 ? 7.082 -6.878 -21.605 1.00 87.00 205 TRP A CA 1
ATOM 1756 C C . TRP A 1 205 ? 8.592 -6.806 -21.871 1.00 87.00 205 TRP A C 1
ATOM 1758 O O . TRP A 1 205 ? 9.039 -7.125 -22.972 1.00 87.00 205 TRP A O 1
ATOM 1768 N N . LEU A 1 206 ? 9.380 -6.515 -20.836 1.00 84.00 206 LEU A N 1
ATOM 1769 C CA . LEU A 1 206 ? 10.833 -6.428 -20.918 1.00 84.00 206 LEU A CA 1
ATOM 1770 C C . LEU A 1 206 ? 11.471 -7.757 -21.343 1.00 84.00 206 LEU A C 1
ATOM 1772 O O . LEU A 1 206 ? 12.358 -7.773 -22.191 1.00 84.00 206 LEU A O 1
ATOM 1776 N N . SER A 1 207 ? 11.004 -8.879 -20.794 1.00 83.81 207 SER A N 1
ATOM 1777 C CA . SER A 1 207 ? 11.470 -10.219 -21.159 1.00 83.81 207 SER A CA 1
ATOM 1778 C C . SER A 1 207 ? 11.138 -10.569 -22.608 1.00 83.81 207 SER A C 1
ATOM 1780 O O . SER A 1 207 ? 11.992 -11.100 -23.314 1.00 83.81 207 SER A O 1
ATOM 1782 N N . THR A 1 208 ? 9.951 -10.194 -23.089 1.00 82.44 208 THR A N 1
ATOM 1783 C CA . THR A 1 208 ? 9.558 -10.411 -24.490 1.00 82.44 208 THR A CA 1
ATOM 1784 C C . THR A 1 208 ? 10.436 -9.604 -25.450 1.00 82.44 208 THR A C 1
ATOM 1786 O O . THR A 1 208 ? 10.851 -10.126 -26.482 1.00 82.44 208 THR A O 1
ATOM 1789 N N . TYR A 1 209 ? 10.753 -8.353 -25.101 1.00 78.12 209 TYR A N 1
ATOM 1790 C CA . TYR A 1 209 ? 11.496 -7.443 -25.975 1.00 78.12 209 TYR A CA 1
ATOM 1791 C C . TYR A 1 209 ? 13.018 -7.665 -25.936 1.00 78.12 209 TYR A C 1
ATOM 1793 O O . TYR A 1 209 ? 13.656 -7.803 -26.976 1.00 78.12 209 TYR A O 1
ATOM 1801 N N . LEU A 1 210 ? 13.610 -7.741 -24.739 1.00 74.25 210 LEU A N 1
ATOM 1802 C CA . LEU A 1 210 ? 15.065 -7.835 -24.553 1.00 74.25 210 LEU A CA 1
ATOM 1803 C C . LEU A 1 210 ? 15.587 -9.253 -24.339 1.00 74.25 210 LEU A C 1
ATOM 1805 O O . LEU A 1 210 ? 16.802 -9.437 -24.275 1.00 74.25 210 LEU A O 1
ATOM 1809 N N . LYS A 1 211 ? 14.703 -10.249 -24.192 1.00 76.06 211 LYS A N 1
ATOM 1810 C CA . LYS A 1 211 ? 15.080 -11.619 -23.804 1.00 76.06 211 LYS A CA 1
ATOM 1811 C C . LYS A 1 211 ? 15.951 -11.624 -22.541 1.00 76.06 211 LYS A C 1
ATOM 1813 O O . LYS A 1 211 ? 16.994 -12.270 -22.500 1.00 76.06 211 LYS A O 1
ATOM 1818 N N . ILE A 1 212 ? 15.539 -10.844 -21.534 1.00 72.12 212 ILE A N 1
ATOM 1819 C CA . ILE A 1 212 ? 16.304 -10.680 -20.292 1.00 72.12 212 ILE A CA 1
ATOM 1820 C C . ILE A 1 212 ? 16.484 -12.013 -19.564 1.00 72.12 212 ILE A C 1
ATOM 1822 O O . ILE A 1 212 ? 15.559 -12.825 -19.498 1.00 72.12 212 ILE A O 1
ATOM 1826 N N . ASP A 1 213 ? 17.660 -12.198 -18.969 1.00 73.38 213 ASP A N 1
ATOM 1827 C CA . ASP A 1 213 ? 17.955 -13.339 -18.107 1.00 73.38 213 ASP A CA 1
ATOM 1828 C C . ASP A 1 213 ? 17.066 -13.314 -16.836 1.00 73.38 213 ASP A C 1
ATOM 1830 O O . ASP A 1 213 ? 16.759 -12.233 -16.303 1.00 73.38 213 ASP A O 1
ATOM 1834 N N . PRO A 1 214 ? 16.648 -14.478 -16.306 1.00 75.50 214 PRO A N 1
ATOM 1835 C CA . PRO A 1 214 ? 16.005 -14.593 -14.994 1.00 75.50 214 PRO A CA 1
ATOM 1836 C C . PRO A 1 214 ? 16.686 -13.810 -13.853 1.00 75.50 214 PRO A C 1
ATOM 1838 O O . PRO A 1 214 ? 15.997 -13.244 -12.999 1.00 75.50 214 PRO A O 1
ATOM 1841 N N . ILE A 1 215 ? 18.018 -13.709 -13.841 1.00 74.56 215 ILE A N 1
ATOM 1842 C CA . ILE A 1 215 ? 18.796 -12.934 -12.862 1.00 74.56 215 ILE A CA 1
ATOM 1843 C C . ILE A 1 215 ? 18.401 -11.457 -12.917 1.00 74.56 215 ILE A C 1
ATOM 1845 O O . ILE A 1 215 ? 18.110 -10.853 -11.882 1.00 74.56 215 ILE A O 1
ATOM 1849 N N . LEU A 1 216 ? 18.304 -10.879 -14.113 1.00 77.69 216 LEU A N 1
ATOM 1850 C CA . LEU A 1 216 ? 17.917 -9.481 -14.278 1.00 77.69 216 LEU A CA 1
ATOM 1851 C C . LEU A 1 216 ? 16.453 -9.242 -13.879 1.00 77.69 216 LEU A C 1
ATOM 1853 O O . LEU A 1 216 ? 16.120 -8.214 -13.286 1.00 77.69 216 LEU A O 1
ATOM 1857 N N . THR A 1 217 ? 15.589 -10.229 -14.119 1.00 82.12 217 THR A N 1
ATOM 1858 C CA . THR A 1 217 ? 14.197 -10.209 -13.644 1.00 82.12 217 THR A CA 1
ATOM 1859 C C . THR A 1 217 ? 14.138 -10.091 -12.117 1.00 82.12 217 THR A C 1
ATOM 1861 O O . THR A 1 217 ? 13.344 -9.315 -11.588 1.00 82.12 217 THR A O 1
ATOM 1864 N N . SER A 1 218 ? 15.020 -10.792 -11.395 1.00 82.19 218 SER A N 1
ATOM 1865 C CA . SER A 1 218 ? 15.078 -10.724 -9.928 1.00 82.19 218 SER A CA 1
ATOM 1866 C C . SER A 1 218 ? 15.499 -9.343 -9.404 1.00 82.19 218 SER A C 1
ATOM 1868 O O . SER A 1 218 ? 14.905 -8.848 -8.444 1.00 82.19 218 SER A O 1
ATOM 1870 N N . VAL A 1 219 ? 16.456 -8.684 -10.071 1.00 84.88 219 VAL A N 1
ATOM 1871 C CA . VAL A 1 219 ? 16.901 -7.319 -9.737 1.00 84.88 219 VAL A CA 1
ATOM 1872 C C . VAL A 1 219 ? 15.753 -6.331 -9.927 1.00 84.88 219 VAL A C 1
ATOM 1874 O O . VAL A 1 219 ? 15.462 -5.510 -9.054 1.00 84.88 219 VAL A O 1
ATOM 1877 N N . LEU A 1 220 ? 15.049 -6.440 -11.052 1.00 91.12 220 LEU A N 1
ATOM 1878 C CA . LEU A 1 220 ? 13.972 -5.525 -11.405 1.00 91.12 220 LEU A CA 1
ATOM 1879 C C . LEU A 1 220 ? 12.674 -5.769 -10.619 1.00 91.12 220 LEU A C 1
ATOM 1881 O O . LEU A 1 220 ? 11.864 -4.848 -10.496 1.00 91.12 220 LEU A O 1
ATOM 1885 N N . ASN A 1 221 ? 12.492 -6.945 -10.018 1.00 91.88 221 ASN A N 1
ATOM 1886 C CA . ASN A 1 221 ? 11.336 -7.260 -9.171 1.00 91.88 221 ASN A CA 1
ATOM 1887 C C . ASN A 1 221 ? 11.249 -6.378 -7.907 1.00 91.88 221 ASN A C 1
ATOM 1889 O O . ASN A 1 221 ? 10.173 -6.163 -7.359 1.00 91.88 221 ASN A O 1
ATOM 1893 N N . SER A 1 222 ? 12.383 -5.850 -7.430 1.00 94.06 222 SER A N 1
ATOM 1894 C CA . SER A 1 222 ? 12.455 -4.923 -6.284 1.00 94.06 222 SER A CA 1
ATOM 1895 C C . SER A 1 222 ? 12.887 -3.506 -6.670 1.00 94.06 222 SER A C 1
ATOM 1897 O O . SER A 1 222 ? 13.321 -2.730 -5.817 1.00 94.06 222 SER A O 1
ATOM 1899 N N . SER A 1 223 ? 12.774 -3.151 -7.949 1.00 94.88 223 SER A N 1
ATOM 1900 C CA . SER A 1 223 ? 13.213 -1.852 -8.475 1.00 94.88 223 SER A CA 1
ATOM 1901 C C . SER A 1 223 ? 12.258 -0.697 -8.159 1.00 94.88 223 SER A C 1
ATOM 1903 O O . SER A 1 223 ? 12.673 0.460 -8.157 1.00 94.88 223 SER A O 1
ATOM 1905 N N . GLY A 1 224 ? 10.988 -0.982 -7.870 1.00 96.75 224 GLY A N 1
ATOM 1906 C CA . GLY A 1 224 ? 9.939 0.036 -7.826 1.00 96.75 224 GLY A CA 1
ATOM 1907 C C . GLY A 1 224 ? 9.509 0.523 -9.211 1.00 96.75 224 GLY A C 1
ATOM 1908 O O . GLY A 1 224 ? 8.981 1.621 -9.325 1.00 96.75 224 GLY A O 1
ATOM 1909 N N . ILE A 1 225 ? 9.774 -0.234 -10.278 1.00 96.06 225 ILE A N 1
ATOM 1910 C CA . ILE A 1 225 ? 9.288 0.102 -11.619 1.00 96.06 225 ILE A CA 1
ATOM 1911 C C . ILE A 1 225 ? 7.890 -0.484 -11.800 1.00 96.06 225 ILE A C 1
ATOM 1913 O O . ILE A 1 225 ? 7.699 -1.698 -11.756 1.00 96.06 225 ILE A O 1
ATOM 1917 N N . CYS A 1 226 ? 6.916 0.386 -12.027 1.00 95.69 226 CYS A N 1
ATOM 1918 C CA . CYS A 1 226 ? 5.539 0.036 -12.351 1.00 95.69 226 CYS A CA 1
ATOM 1919 C C . CYS A 1 226 ? 4.903 1.145 -13.193 1.00 95.69 226 CYS A C 1
ATOM 1921 O O . CYS A 1 226 ? 5.474 2.225 -13.368 1.00 95.69 226 CYS A O 1
ATOM 1923 N N . GLY A 1 227 ? 3.697 0.891 -13.682 1.00 94.44 227 GLY A N 1
ATOM 1924 C CA . GLY A 1 227 ? 2.936 1.802 -14.520 1.00 94.44 227 GLY A CA 1
ATOM 1925 C C . GLY A 1 227 ? 2.764 3.194 -13.928 1.00 94.44 227 GLY A C 1
ATOM 1926 O O . GLY A 1 227 ? 2.940 4.183 -14.634 1.00 94.44 227 GLY A O 1
ATOM 1927 N N . PHE A 1 228 ? 2.519 3.297 -12.617 1.00 94.81 228 PHE A N 1
ATOM 1928 C CA . PHE A 1 228 ? 2.340 4.591 -11.957 1.00 94.81 228 PHE A CA 1
ATOM 1929 C C . PHE A 1 228 ? 3.582 5.477 -12.093 1.00 94.81 228 PHE A C 1
ATOM 1931 O O . PHE A 1 228 ? 3.481 6.613 -12.555 1.00 94.81 228 PHE A O 1
ATOM 1938 N N . ILE A 1 229 ? 4.768 4.973 -11.738 1.00 95.75 229 ILE A N 1
ATOM 1939 C CA . ILE A 1 229 ? 5.999 5.770 -11.834 1.00 95.75 229 ILE A CA 1
ATOM 1940 C C . ILE A 1 229 ? 6.406 6.014 -13.291 1.00 95.75 229 ILE A C 1
ATOM 1942 O O . ILE A 1 229 ? 6.857 7.113 -13.602 1.00 95.75 229 ILE A O 1
ATOM 1946 N N . ILE A 1 230 ? 6.174 5.051 -14.192 1.00 94.00 230 ILE A N 1
ATOM 1947 C CA . ILE A 1 230 ? 6.415 5.222 -15.633 1.00 94.00 230 ILE A CA 1
ATOM 1948 C C . ILE A 1 230 ? 5.551 6.366 -16.178 1.00 94.00 230 ILE A C 1
ATOM 1950 O O . ILE A 1 230 ? 6.050 7.232 -16.889 1.00 94.00 230 ILE A O 1
ATOM 1954 N N . TYR A 1 231 ? 4.273 6.407 -15.797 1.00 91.12 231 TYR A N 1
ATOM 1955 C CA . TYR A 1 231 ? 3.324 7.423 -16.240 1.00 91.12 231 TYR A CA 1
ATOM 1956 C C . TYR A 1 231 ? 3.650 8.823 -15.700 1.00 91.12 231 TYR A C 1
ATOM 1958 O O . TYR A 1 231 ? 3.566 9.808 -16.433 1.00 91.12 231 TYR A O 1
ATOM 1966 N N . TYR A 1 232 ? 4.004 8.943 -14.417 1.00 91.12 232 TYR A N 1
ATOM 1967 C CA . TYR A 1 232 ? 4.258 10.251 -13.799 1.00 91.12 232 TYR A CA 1
ATOM 1968 C C . TYR A 1 232 ? 5.698 10.754 -13.969 1.00 91.12 232 TYR A C 1
ATOM 1970 O O . TYR A 1 232 ? 5.918 11.962 -13.903 1.00 91.12 232 TYR A O 1
ATOM 1978 N N . GLN A 1 233 ? 6.672 9.861 -14.155 1.00 93.19 233 GLN A N 1
ATOM 1979 C CA . GLN A 1 233 ? 8.101 10.177 -14.247 1.00 93.19 233 GLN A CA 1
ATOM 1980 C C . GLN A 1 233 ? 8.794 9.348 -15.351 1.00 93.19 233 GLN A C 1
ATOM 1982 O O . GLN A 1 233 ? 9.726 8.588 -15.059 1.00 93.19 233 GLN A O 1
ATOM 1987 N N . PRO A 1 234 ? 8.385 9.473 -16.629 1.00 91.00 234 PRO A N 1
ATOM 1988 C CA . PRO A 1 234 ? 8.939 8.664 -17.720 1.00 91.00 234 PRO A CA 1
ATOM 1989 C C . PRO A 1 234 ? 10.438 8.914 -17.935 1.00 91.00 234 PRO A C 1
ATOM 1991 O O . PRO A 1 234 ? 11.206 7.963 -18.062 1.00 91.00 234 PRO A O 1
ATOM 1994 N N . ASN A 1 235 ? 10.884 10.174 -17.879 1.00 91.00 235 ASN A N 1
ATOM 1995 C CA . ASN A 1 235 ? 12.293 10.542 -18.066 1.00 91.00 235 ASN A CA 1
ATOM 1996 C C . ASN A 1 235 ? 13.187 10.020 -16.930 1.00 91.00 235 ASN A C 1
ATOM 1998 O O . ASN A 1 235 ? 14.252 9.457 -17.178 1.00 91.00 235 ASN A O 1
ATOM 2002 N N . GLU A 1 236 ? 12.740 10.161 -15.678 1.00 93.25 236 GLU A N 1
ATOM 2003 C CA . GLU A 1 236 ? 13.462 9.623 -14.518 1.00 93.25 236 GLU A CA 1
ATOM 2004 C C . GLU A 1 236 ? 13.480 8.090 -14.546 1.00 93.25 236 GLU A C 1
ATOM 2006 O O . GLU A 1 236 ? 14.479 7.484 -14.176 1.00 93.25 236 GLU A O 1
ATOM 2011 N N . THR A 1 237 ? 12.409 7.458 -15.038 1.00 94.38 237 THR A N 1
ATOM 2012 C CA . THR A 1 237 ? 12.356 6.002 -15.226 1.00 94.38 237 THR A CA 1
ATOM 2013 C C . THR A 1 237 ? 13.296 5.534 -16.334 1.00 94.38 237 THR A C 1
ATOM 2015 O O . THR A 1 237 ? 13.999 4.550 -16.132 1.00 94.38 237 THR A O 1
ATOM 2018 N N . SER A 1 238 ? 13.380 6.251 -17.460 1.00 91.88 238 SER A N 1
ATOM 2019 C CA . SER A 1 238 ? 14.360 5.991 -18.529 1.00 91.88 238 SER A CA 1
ATOM 2020 C C . SER A 1 238 ? 15.793 6.068 -17.987 1.00 91.88 238 SER A C 1
ATOM 2022 O O . SER A 1 238 ? 16.580 5.143 -18.187 1.00 91.88 238 SER A O 1
ATOM 2024 N N . ALA A 1 239 ? 16.122 7.116 -17.223 1.00 92.88 239 ALA A N 1
ATOM 2025 C CA . ALA A 1 239 ? 17.429 7.248 -16.576 1.00 92.88 239 ALA A CA 1
ATOM 2026 C C . ALA A 1 239 ? 17.703 6.110 -15.576 1.00 92.88 239 ALA A C 1
ATOM 2028 O O . ALA A 1 239 ? 18.751 5.475 -15.635 1.00 92.88 239 ALA A O 1
ATOM 2029 N N . TYR A 1 240 ? 16.735 5.788 -14.717 1.00 93.94 240 TYR A N 1
ATOM 2030 C CA . TYR A 1 240 ? 16.867 4.714 -13.734 1.00 93.94 240 TYR A CA 1
ATOM 2031 C C . TYR A 1 240 ? 17.050 3.334 -14.384 1.00 93.94 240 TYR A C 1
ATOM 2033 O O . TYR A 1 240 ? 17.862 2.527 -13.930 1.00 93.94 240 TYR A O 1
ATOM 2041 N N . LEU A 1 241 ? 16.338 3.068 -15.481 1.00 91.06 241 LEU A N 1
ATOM 2042 C CA . LEU A 1 241 ? 16.514 1.859 -16.280 1.00 91.06 241 LEU A CA 1
ATOM 2043 C C . LEU A 1 241 ? 17.906 1.799 -16.911 1.00 91.06 241 LEU A C 1
ATOM 2045 O O . LEU A 1 241 ? 18.531 0.744 -16.850 1.00 91.06 241 LEU A O 1
ATOM 2049 N N . LYS A 1 242 ? 18.433 2.902 -17.460 1.00 90.00 242 LYS A N 1
ATOM 2050 C CA . LYS A 1 242 ? 19.824 2.951 -17.953 1.00 90.00 242 LYS A CA 1
ATOM 2051 C C . LYS A 1 242 ? 20.809 2.569 -16.851 1.00 90.00 242 LYS A C 1
ATOM 2053 O O . LYS A 1 242 ? 21.649 1.697 -17.063 1.00 90.00 242 LYS A O 1
ATOM 2058 N N . ASP A 1 243 ? 20.656 3.154 -15.668 1.00 90.31 243 ASP A N 1
ATOM 2059 C CA . ASP A 1 243 ? 21.550 2.918 -14.533 1.00 90.31 243 ASP A CA 1
ATOM 2060 C C . ASP A 1 243 ? 21.519 1.464 -14.048 1.00 90.31 243 ASP A C 1
ATOM 2062 O O . ASP A 1 243 ? 22.559 0.923 -13.686 1.00 90.31 243 ASP A O 1
ATOM 2066 N N . ILE A 1 244 ? 20.366 0.791 -14.066 1.00 88.56 244 ILE A N 1
ATOM 2067 C CA . ILE A 1 244 ? 20.295 -0.628 -13.681 1.00 88.56 244 ILE A CA 1
ATOM 2068 C C . ILE A 1 244 ? 20.826 -1.528 -14.796 1.00 88.56 244 ILE A C 1
ATOM 2070 O O . ILE A 1 244 ? 21.546 -2.487 -14.527 1.00 88.56 244 ILE A O 1
ATOM 2074 N N . LEU A 1 245 ? 20.448 -1.253 -16.042 1.00 85.31 245 LEU A N 1
ATOM 2075 C CA . LEU A 1 245 ? 20.624 -2.189 -17.148 1.00 85.31 245 LEU A CA 1
ATOM 2076 C C . LEU A 1 245 ? 21.989 -2.080 -17.845 1.00 85.31 245 LEU A C 1
ATOM 2078 O O . LEU A 1 245 ? 22.397 -3.052 -18.478 1.00 85.31 245 LEU A O 1
ATOM 2082 N N . HIS A 1 246 ? 22.727 -0.968 -17.707 1.00 85.69 246 HIS A N 1
ATOM 2083 C CA . HIS A 1 246 ? 24.022 -0.773 -18.389 1.00 85.69 246 HIS A CA 1
ATOM 2084 C C . HIS A 1 246 ? 25.075 -1.841 -18.058 1.00 85.69 246 HIS A C 1
ATOM 2086 O O . HIS A 1 246 ? 26.020 -2.029 -18.814 1.00 85.69 246 HIS A O 1
ATOM 2092 N N . GLN A 1 247 ? 24.930 -2.535 -16.926 1.00 83.62 247 GLN A N 1
ATOM 2093 C CA . GLN A 1 247 ? 25.844 -3.605 -16.514 1.00 83.62 247 GLN A CA 1
ATOM 2094 C C . GLN A 1 247 ? 25.525 -4.949 -17.181 1.00 83.62 247 GLN A C 1
ATOM 2096 O O . GLN A 1 247 ? 26.335 -5.869 -17.116 1.00 83.62 247 GLN A O 1
ATOM 2101 N N . TYR A 1 248 ? 24.349 -5.074 -17.803 1.00 83.25 248 TYR A N 1
ATOM 2102 C CA . TYR A 1 248 ? 23.806 -6.337 -18.310 1.00 83.25 248 TYR A CA 1
ATOM 2103 C C . TYR A 1 248 ? 23.712 -6.392 -19.836 1.00 83.25 248 TYR A C 1
ATOM 2105 O O . TYR A 1 248 ? 23.569 -7.477 -20.397 1.00 83.25 248 TYR A O 1
ATOM 2113 N N . PHE A 1 249 ? 23.796 -5.249 -20.517 1.00 82.81 249 PHE A N 1
ATOM 2114 C CA . PHE A 1 249 ? 23.683 -5.161 -21.970 1.00 82.81 249 PHE A CA 1
ATOM 2115 C C . PHE A 1 249 ? 24.756 -4.246 -22.555 1.00 82.81 249 PHE A C 1
ATOM 2117 O O . PHE A 1 249 ? 25.210 -3.304 -21.911 1.00 82.81 249 PHE A O 1
ATOM 2124 N N . ASP A 1 250 ? 25.132 -4.516 -23.805 1.00 85.44 250 ASP A N 1
ATOM 2125 C CA . ASP A 1 250 ? 25.980 -3.620 -24.588 1.00 85.44 250 ASP A CA 1
ATOM 2126 C C . ASP A 1 250 ? 25.284 -2.269 -24.869 1.00 85.44 250 ASP A C 1
ATOM 2128 O O . ASP A 1 250 ? 24.059 -2.134 -24.784 1.00 85.44 250 ASP A O 1
ATOM 2132 N N . ASN A 1 251 ? 26.082 -1.246 -25.198 1.00 84.56 251 ASN A N 1
ATOM 2133 C CA . ASN A 1 251 ? 25.588 0.122 -25.399 1.00 84.56 251 ASN A CA 1
ATOM 2134 C C . ASN A 1 251 ? 24.536 0.225 -26.514 1.00 84.56 251 ASN A C 1
ATOM 2136 O O . ASN A 1 251 ? 23.630 1.051 -26.418 1.00 84.56 251 ASN A O 1
ATOM 2140 N N . GLU A 1 252 ? 24.643 -0.596 -27.560 1.00 85.94 252 GLU A N 1
ATOM 2141 C CA . GLU A 1 252 ? 23.730 -0.566 -28.704 1.00 85.94 252 GLU A CA 1
ATOM 2142 C C . GLU A 1 252 ? 22.351 -1.121 -28.326 1.00 85.94 252 GLU A C 1
ATOM 2144 O O . GLU A 1 252 ? 21.334 -0.449 -28.519 1.00 85.94 252 GLU A O 1
ATOM 2149 N N . LYS A 1 253 ? 22.297 -2.301 -27.698 1.00 82.62 253 LYS A N 1
ATOM 2150 C CA . LYS A 1 253 ? 21.051 -2.881 -27.176 1.00 82.62 253 LYS A CA 1
ATOM 2151 C C . LYS A 1 253 ? 20.417 -1.988 -26.124 1.00 82.62 253 LYS A C 1
ATOM 2153 O O . LYS A 1 253 ? 19.202 -1.810 -26.145 1.00 82.62 253 LYS A O 1
ATOM 2158 N N . MET A 1 254 ? 21.223 -1.397 -25.242 1.00 84.38 254 MET A N 1
ATOM 2159 C CA . MET A 1 254 ? 20.746 -0.420 -24.264 1.00 84.38 254 MET A CA 1
ATOM 2160 C C . MET A 1 254 ? 20.117 0.803 -24.924 1.00 84.38 254 MET A C 1
ATOM 2162 O O . MET A 1 254 ? 19.045 1.243 -24.510 1.00 84.38 254 MET A O 1
ATOM 2166 N N . HIS A 1 255 ? 20.762 1.358 -25.948 1.00 85.62 255 HIS A N 1
ATOM 2167 C CA . HIS A 1 255 ? 20.243 2.512 -26.670 1.00 85.62 255 HIS A CA 1
ATOM 2168 C C . HIS A 1 255 ? 18.910 2.190 -27.356 1.00 85.62 255 HIS A C 1
ATOM 2170 O O . HIS A 1 255 ? 17.925 2.895 -27.137 1.00 85.62 255 HIS A O 1
ATOM 2176 N N . ASN A 1 256 ? 18.853 1.080 -28.096 1.00 85.8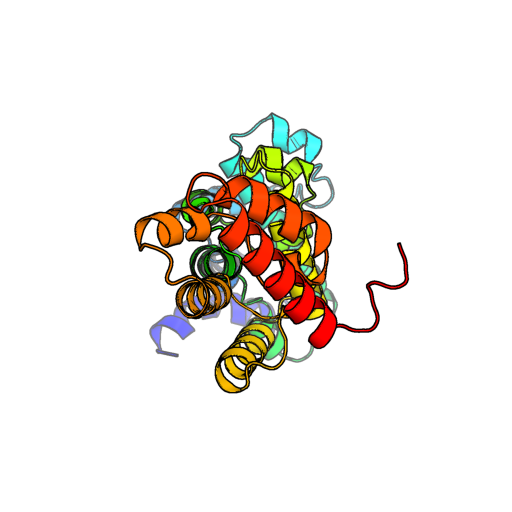8 256 ASN A N 1
ATOM 2177 C CA . ASN A 1 256 ? 17.644 0.623 -28.782 1.00 85.88 256 ASN A CA 1
ATOM 2178 C C . ASN A 1 256 ? 16.502 0.317 -27.802 1.00 85.88 256 ASN A C 1
ATOM 2180 O O . ASN A 1 256 ? 15.349 0.648 -28.070 1.00 85.88 256 ASN A O 1
ATOM 2184 N N . PHE A 1 257 ? 16.814 -0.269 -26.643 1.00 84.75 257 PHE A N 1
ATOM 2185 C CA . PHE A 1 257 ? 15.841 -0.500 -25.578 1.00 84.75 257 PHE A CA 1
ATOM 2186 C C . PHE A 1 257 ? 15.210 0.796 -25.084 1.00 84.75 257 PHE A C 1
ATOM 2188 O O . PHE A 1 257 ? 13.990 0.900 -24.980 1.00 84.75 257 PHE A O 1
ATOM 2195 N N . ILE A 1 258 ? 16.045 1.776 -24.745 1.00 86.94 258 ILE A N 1
ATOM 2196 C CA . ILE A 1 258 ? 15.557 3.036 -24.202 1.00 86.94 258 ILE A CA 1
ATOM 2197 C C . ILE A 1 258 ? 14.722 3.772 -25.237 1.00 86.94 258 ILE A C 1
ATOM 2199 O O . ILE A 1 258 ? 13.672 4.297 -24.880 1.00 86.94 258 ILE A O 1
ATOM 2203 N N . LEU A 1 259 ? 15.162 3.796 -26.496 1.00 86.94 259 LEU A N 1
ATOM 2204 C CA . LEU A 1 259 ? 14.375 4.382 -27.576 1.00 86.94 259 LEU A CA 1
ATOM 2205 C C . LEU A 1 259 ? 12.993 3.738 -27.654 1.00 86.94 259 LEU A C 1
ATOM 2207 O O . LEU A 1 259 ? 12.001 4.456 -27.738 1.00 86.94 259 LEU A O 1
ATOM 2211 N N . GLU A 1 260 ? 12.913 2.413 -27.549 1.00 85.31 260 GLU A N 1
ATOM 2212 C CA . GLU A 1 260 ? 11.632 1.714 -27.566 1.00 85.31 260 GLU A CA 1
ATOM 2213 C C . GLU A 1 260 ? 10.778 2.012 -26.333 1.00 85.31 260 GLU A C 1
ATOM 2215 O O . GLU A 1 260 ? 9.588 2.282 -26.457 1.00 85.31 260 GLU A O 1
ATOM 2220 N N . PHE A 1 261 ? 11.367 2.021 -25.137 1.00 87.25 261 PHE A N 1
ATOM 2221 C CA . PHE A 1 261 ? 10.660 2.400 -23.915 1.00 87.25 261 PHE A CA 1
ATOM 2222 C C . PHE A 1 261 ? 10.104 3.832 -24.008 1.00 87.25 261 PHE A C 1
ATOM 2224 O O . PHE A 1 261 ? 8.958 4.106 -23.643 1.00 87.25 261 PHE A O 1
ATOM 2231 N N . GLU A 1 262 ? 10.897 4.758 -24.539 1.00 86.44 262 GLU A N 1
ATOM 2232 C CA . GLU A 1 262 ? 10.478 6.135 -24.773 1.00 86.44 262 GLU A CA 1
ATOM 2233 C C . GLU A 1 262 ? 9.405 6.229 -25.867 1.00 86.44 262 GLU A C 1
ATOM 2235 O O . GLU A 1 262 ? 8.462 7.004 -25.737 1.00 86.44 262 GLU A O 1
ATOM 2240 N N . ASN A 1 263 ? 9.487 5.418 -26.921 1.00 85.06 263 ASN A N 1
ATOM 2241 C CA . ASN A 1 263 ? 8.459 5.353 -27.957 1.00 85.06 263 ASN A CA 1
ATOM 2242 C C . ASN A 1 263 ? 7.148 4.784 -27.417 1.00 85.06 263 ASN A C 1
ATOM 2244 O O . ASN A 1 263 ? 6.098 5.364 -27.672 1.00 85.06 263 ASN A O 1
ATOM 2248 N N . LEU A 1 264 ? 7.199 3.719 -26.616 1.00 82.94 264 LEU A N 1
ATOM 2249 C CA . LEU A 1 264 ? 6.039 3.134 -25.945 1.00 82.94 264 LEU A CA 1
ATOM 2250 C C . LEU A 1 264 ? 5.353 4.166 -25.044 1.00 82.94 264 LEU A C 1
ATOM 2252 O O . LEU A 1 264 ? 4.139 4.352 -25.110 1.00 82.94 264 LEU A O 1
ATOM 2256 N N . THR A 1 265 ? 6.134 4.876 -24.227 1.00 81.19 265 THR A N 1
ATOM 2257 C CA . THR A 1 265 ? 5.592 5.910 -23.335 1.00 81.19 265 THR A CA 1
ATOM 2258 C C . THR A 1 265 ? 5.030 7.106 -24.109 1.00 81.19 265 THR A C 1
ATOM 2260 O O . THR A 1 265 ? 3.993 7.628 -23.710 1.00 81.19 265 THR A O 1
ATOM 2263 N N . ARG A 1 266 ? 5.628 7.506 -25.242 1.00 79.06 266 ARG A N 1
ATOM 2264 C CA . ARG A 1 266 ? 5.081 8.546 -26.141 1.00 79.06 266 ARG A CA 1
ATOM 2265 C C . ARG A 1 266 ? 3.805 8.101 -26.854 1.00 79.06 266 ARG A C 1
ATOM 2267 O O . ARG A 1 266 ? 2.855 8.876 -26.911 1.00 79.06 266 ARG A O 1
ATOM 2274 N N . TYR A 1 267 ? 3.787 6.885 -27.397 1.00 72.81 267 TYR A N 1
ATOM 2275 C CA . TYR A 1 267 ? 2.665 6.335 -28.161 1.00 72.81 267 TYR A CA 1
ATOM 2276 C C . TYR A 1 267 ? 1.415 6.213 -27.293 1.00 72.81 267 TYR A C 1
ATOM 2278 O O . TYR A 1 267 ? 0.339 6.654 -27.689 1.00 72.81 267 TYR A O 1
ATOM 2286 N N . LEU A 1 268 ? 1.576 5.692 -26.077 1.00 68.56 268 LEU A N 1
ATOM 2287 C CA . LEU A 1 268 ? 0.472 5.540 -25.134 1.00 68.56 268 LEU A CA 1
ATOM 2288 C C . LEU A 1 268 ? 0.089 6.870 -24.453 1.00 68.56 268 LEU A C 1
ATOM 2290 O O . LEU A 1 268 ? -1.003 6.971 -23.900 1.00 68.56 268 LEU A O 1
ATOM 2294 N N . TYR A 1 269 ? 0.947 7.907 -24.499 1.00 67.56 269 TYR A N 1
ATOM 2295 C CA . TYR A 1 269 ? 0.713 9.195 -23.819 1.00 67.56 269 TYR A CA 1
ATOM 2296 C C . TYR A 1 269 ? 1.224 10.429 -24.592 1.00 67.56 269 TYR A C 1
ATOM 2298 O O . TYR A 1 269 ? 2.166 11.101 -24.156 1.00 67.56 269 TYR A O 1
ATOM 2306 N N . PRO A 1 270 ? 0.544 10.837 -25.678 1.00 56.66 270 PRO A N 1
ATOM 2307 C CA . PRO A 1 270 ? 0.978 11.965 -26.506 1.00 56.66 270 PRO A CA 1
ATOM 2308 C C . PRO A 1 270 ? 0.913 13.344 -25.814 1.00 56.66 270 PRO A C 1
ATOM 2310 O O . PRO A 1 270 ? 1.576 14.277 -26.257 1.00 56.66 270 PRO A O 1
ATOM 2313 N N . GLN A 1 271 ? 0.143 13.513 -24.727 1.00 52.94 271 GLN A N 1
ATOM 2314 C CA . GLN A 1 271 ? -0.219 14.849 -24.213 1.00 52.94 271 GLN A CA 1
ATOM 2315 C C . GLN A 1 271 ? 0.639 15.418 -23.063 1.00 52.94 271 GLN A C 1
ATOM 2317 O O . GLN A 1 271 ? 0.465 16.585 -22.726 1.00 52.94 271 GLN A O 1
ATOM 2322 N N . LYS A 1 272 ? 1.566 14.665 -22.447 1.00 50.09 272 LYS A N 1
ATOM 2323 C CA . LYS A 1 272 ? 2.338 15.151 -21.271 1.00 50.09 272 LYS A CA 1
ATOM 2324 C C . LYS A 1 272 ? 3.816 15.460 -21.509 1.00 50.09 272 LYS A C 1
ATOM 2326 O O . LYS A 1 272 ? 4.428 16.119 -20.677 1.00 50.09 272 LYS A O 1
ATOM 2331 N N . MET A 1 273 ? 4.383 15.044 -22.639 1.00 45.22 273 MET A N 1
ATOM 2332 C CA . MET A 1 273 ? 5.792 15.314 -22.972 1.00 45.22 273 MET A CA 1
ATOM 2333 C C . MET A 1 273 ? 6.025 16.725 -23.547 1.00 45.22 273 MET A C 1
ATOM 2335 O O . MET A 1 273 ? 7.160 17.084 -23.826 1.00 45.22 273 MET A O 1
ATOM 2339 N N . ILE A 1 274 ? 4.963 17.523 -23.719 1.00 40.03 274 ILE A N 1
ATOM 2340 C CA . ILE A 1 274 ? 5.013 18.869 -24.323 1.00 40.03 274 ILE A CA 1
ATOM 2341 C C . ILE A 1 274 ? 5.128 19.977 -23.253 1.00 40.03 274 ILE A C 1
ATOM 2343 O O . ILE A 1 274 ? 5.352 21.136 -23.581 1.00 40.03 274 ILE A O 1
ATOM 2347 N N . SER A 1 275 ? 5.019 19.648 -21.961 1.00 39.22 275 SER A N 1
ATOM 2348 C CA . SER A 1 275 ? 5.073 20.640 -20.880 1.00 39.22 275 SER A CA 1
ATOM 2349 C C . SER A 1 275 ? 6.103 20.285 -19.804 1.00 39.22 275 SER A C 1
ATOM 2351 O O . SER A 1 275 ? 5.719 19.992 -18.668 1.00 39.22 275 SER A O 1
ATOM 2353 N N . GLN A 1 276 ? 7.389 20.299 -20.161 1.00 37.16 276 GLN A N 1
ATOM 2354 C CA . GLN A 1 276 ? 8.516 20.539 -19.247 1.00 37.16 276 GLN A CA 1
ATOM 2355 C C . GLN A 1 276 ? 9.603 21.325 -19.973 1.00 37.16 276 GLN A C 1
ATOM 2357 O O . GLN A 1 276 ? 9.970 20.900 -21.089 1.00 37.16 276 GLN A O 1
#

Secondary structure (DSSP, 8-state):
--HHHHHTTHHHHHHHHTT--GGG--HHHHHHHHHHTS---GGGHHHHHHHHHTT-STT--HHHHTTTS-HHHHHHHHHHHHHHHHHHHHHHTT-S-THHHHHTS-S--HHHIIIIIHHHTT-GGGHHHHHHHT--HHHHHH--HHHHHHHS----HHHHHHHHHHHHHHHHTTT-HHHHHHHHHHHHHH---GGG--HHHHHHHHHHHH---HHHHHHHTTS---HHHHHH-HHHHHHHHHHHHTTTS-HHHHHHHHHHHHHHHHHH-TTSTT--

Radius of gyration: 21.75 Å; chains: 1; bounding box: 54×39×56 Å

Sequence (276 aa):
MTGSKLESLKPLWEAILKKIPFNQWTNSVYICWLKNFILFPPEVIPDALEIIKTMKYKSFNMKKEFKKRKKRNQIQSLKVILAVKEIIDHLALNLAKIDNIMYLNKCMHHIWLSNVFLTHIGLPHLFSIFHEYLIDSRILEAMDEDNYKYYLKLSSRYQRKCLYYGVEFLKSIHFDRKNFDEIIHKEEEYMDEIKFWSNNRFLRWLSTYLKIDPILTSVLNSSGICGFIIYYQPNETSAYLKDILHQYFDNEKMHNFILEFENLTRYLYPQKMISQ

pLDDT: mean 84.46, std 13.35, range [37.16, 98.0]

Organism: Henneguya salminicola (NCBI:txid69463)

InterPro domains:
  IPR013761 Sterile alpha motif/pointed domain superfamily [G3DSA:1.10.150.50] (71-183)
  IPR037614 Kazrin [PTHR12776] (106-227)

Foldseek 3Di:
DDPVVVVLLVLLVVCVVVLPQPLRRDLSNQLSCCCPQQVDDPVCSVVLVVCSNVVCLVVDDLVVLCVPDPLLVSLSSVSSSLLVVVVNVVSVVVPVDPVVVVVSSLVQWLVCCQPPVCQQQLANVLNVLSNSSRDGLSSLVVDDLVNCCPSSVPPDPLLSVLSVLSNVVCVVVVSRVVVLVVVLVVCVVPVQAQLSFGLVNVLVVCCVLLVDDPVLSVVSSNLSDGSRSCQVPVPVVLVSCCVSCVVPDDPVSNVVVSVVSVVVNCVSPVDPVVPD